Protein AF-A0A244CML3-F1 (afdb_monomer_lite)

pLDDT: mean 83.22, std 18.78, range [36.03, 97.88]

Secondary structure (DSSP, 8-state):
-HHHHHHHHHHHHHHHHHHHHHHHHHHHHHHHHHHHHHHHHHHSGGG-GGGG--HHHHHHHHHHHHHHHHHHHHHHHTT--HHHHHHHHHHHHHHHHHHHHHHHHHHHHHHHHHHS---HHHHHHHHHHHHHHHHHHHHHHHHHHS----SS---------------------PPPPPPPPP-

Foldseek 3Di:
DVVVVVVVVVVVVVVVVVVVVVVVLVVLQVQLVVLVVVLVVLQCPDVPPPVPHDPLSVVLVVLLVVLLVQQVVLCVVVVHDPVRSSSLLSNLLNVLQVVLVVVVVVVVVVVCVVVVDDDPVVCVVCVVVSSSVSSVSSSVSSNVSRDDPDPDPPPDPPPPPDPPPPPDDDDDDDDDDDDDDDD

Structure (mmCIF, N/CA/C/O backbone):
data_AF-A0A244CML3-F1
#
_entry.id   AF-A0A244CML3-F1
#
loop_
_atom_site.group_PDB
_atom_site.id
_atom_site.type_symbol
_atom_site.label_atom_id
_atom_site.label_alt_id
_atom_site.label_comp_id
_atom_site.label_asym_id
_atom_site.label_entity_id
_atom_site.label_seq_id
_atom_site.pdbx_PDB_ins_code
_atom_site.Cartn_x
_atom_site.Cartn_y
_atom_site.Cartn_z
_atom_site.occupancy
_atom_site.B_iso_or_equiv
_atom_site.auth_seq_id
_atom_site.auth_comp_id
_atom_site.auth_asym_id
_atom_site.auth_atom_id
_atom_site.pdbx_PDB_model_num
ATOM 1 N N . MET A 1 1 ? -9.087 -0.173 -48.739 1.00 59.72 1 MET A N 1
ATOM 2 C CA . MET A 1 1 ? -9.746 0.194 -47.461 1.00 59.72 1 MET A CA 1
ATOM 3 C C . MET A 1 1 ? -9.373 -0.719 -46.287 1.00 59.72 1 MET A C 1
ATOM 5 O O . MET A 1 1 ? -9.069 -0.185 -45.233 1.00 59.72 1 MET A O 1
ATOM 9 N N . LYS A 1 2 ? -9.288 -2.051 -46.456 1.00 64.12 2 LYS A N 1
ATOM 10 C CA . LYS A 1 2 ? -8.818 -2.998 -45.414 1.00 64.12 2 LYS A CA 1
ATOM 11 C C . LYS A 1 2 ? -7.469 -2.666 -44.729 1.00 64.12 2 LYS A C 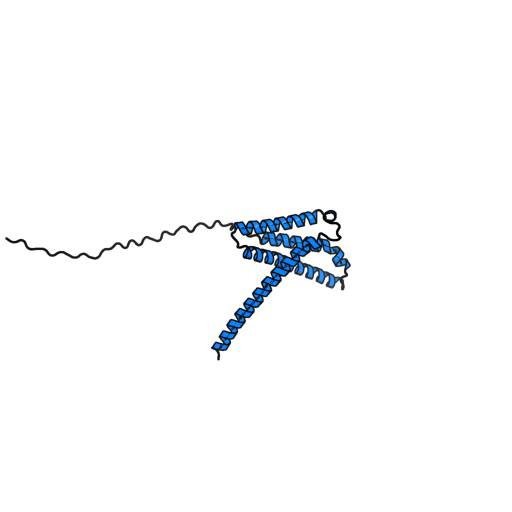1
ATOM 13 O O . LYS A 1 2 ? -7.408 -2.809 -43.514 1.00 64.12 2 LYS A O 1
ATOM 18 N N . PRO A 1 3 ? -6.414 -2.194 -45.430 1.00 80.19 3 PRO A N 1
ATOM 19 C CA . PRO A 1 3 ? -5.140 -1.914 -44.762 1.00 80.19 3 PRO A CA 1
ATOM 20 C C . PRO A 1 3 ? -5.208 -0.689 -43.841 1.00 80.19 3 PRO A C 1
ATOM 22 O O . PRO A 1 3 ? -4.584 -0.696 -42.791 1.00 80.19 3 PRO A O 1
ATOM 25 N N . LEU A 1 4 ? -6.017 0.321 -44.184 1.00 85.00 4 LEU A N 1
ATOM 26 C CA . LEU A 1 4 ? -6.128 1.558 -43.405 1.00 85.00 4 LEU A CA 1
ATOM 27 C C . LEU A 1 4 ? -6.851 1.331 -42.071 1.00 85.00 4 LEU A C 1
ATOM 29 O O . LEU A 1 4 ? -6.412 1.842 -41.048 1.00 85.00 4 LEU A O 1
ATOM 33 N N . LEU A 1 5 ? -7.907 0.511 -42.068 1.00 87.56 5 LEU A N 1
ATOM 34 C CA . LEU A 1 5 ? -8.605 0.116 -40.839 1.00 87.56 5 LEU A CA 1
ATOM 35 C C . LEU A 1 5 ? -7.707 -0.713 -39.912 1.00 87.56 5 LEU A C 1
ATOM 37 O O . LEU A 1 5 ? -7.699 -0.473 -38.713 1.00 87.56 5 LEU A O 1
ATOM 41 N N . ASN A 1 6 ? -6.907 -1.628 -40.467 1.00 91.50 6 ASN A N 1
ATOM 42 C CA . ASN A 1 6 ? -5.966 -2.433 -39.686 1.00 91.50 6 ASN A CA 1
ATOM 43 C C . ASN A 1 6 ? -4.855 -1.577 -39.054 1.00 91.50 6 ASN A C 1
ATOM 45 O O . ASN A 1 6 ? -4.506 -1.752 -37.893 1.00 91.50 6 ASN A O 1
ATOM 49 N N . THR A 1 7 ? -4.315 -0.609 -39.797 1.00 91.75 7 THR A N 1
ATOM 50 C CA . THR A 1 7 ? -3.332 0.333 -39.245 1.00 91.75 7 THR A CA 1
ATOM 51 C C . THR A 1 7 ? -3.936 1.190 -38.131 1.00 91.75 7 THR A C 1
ATOM 53 O O . THR A 1 7 ? -3.282 1.409 -37.114 1.00 91.75 7 THR A O 1
ATOM 56 N N . LEU A 1 8 ? -5.181 1.649 -38.297 1.00 92.31 8 LEU A N 1
ATOM 57 C CA . LEU A 1 8 ? -5.872 2.463 -37.296 1.00 92.31 8 LEU A CA 1
ATOM 58 C C . LEU A 1 8 ? -6.167 1.663 -36.018 1.00 92.31 8 LEU A C 1
ATOM 60 O O . LEU A 1 8 ? -5.964 2.186 -34.926 1.00 92.31 8 LEU A O 1
ATOM 64 N N . ASP A 1 9 ? -6.547 0.391 -36.151 1.00 94.19 9 ASP A N 1
ATOM 65 C CA . ASP A 1 9 ? -6.747 -0.531 -35.027 1.00 94.19 9 ASP A CA 1
ATOM 66 C C . ASP A 1 9 ? -5.452 -0.776 -34.235 1.00 94.19 9 ASP A C 1
ATOM 68 O O . ASP A 1 9 ? -5.432 -0.645 -33.014 1.00 94.19 9 ASP A O 1
ATOM 72 N N . ILE A 1 10 ? -4.327 -1.012 -34.920 1.00 95.06 10 ILE A N 1
ATOM 73 C CA . ILE A 1 10 ? -3.018 -1.192 -34.268 1.00 95.06 10 ILE A CA 1
ATOM 74 C C . ILE A 1 10 ? -2.600 0.074 -33.505 1.00 95.06 10 ILE A C 1
ATOM 76 O O . ILE A 1 10 ? -2.155 -0.010 -32.356 1.00 95.06 10 ILE A O 1
ATOM 80 N N . ILE A 1 11 ? -2.755 1.254 -34.115 1.00 96.31 11 ILE A N 1
ATOM 81 C CA . ILE A 1 11 ? -2.431 2.535 -33.467 1.00 96.31 11 ILE A CA 1
ATOM 82 C C . ILE A 1 11 ? -3.319 2.749 -32.239 1.00 96.31 11 ILE A C 1
ATOM 84 O O . ILE A 1 11 ? -2.810 3.092 -31.169 1.00 96.31 11 ILE A O 1
ATOM 88 N N . LEU A 1 12 ? -4.626 2.506 -32.372 1.00 96.31 12 LEU A N 1
ATOM 89 C CA . LEU A 1 12 ? -5.569 2.611 -31.265 1.00 96.31 12 LEU A CA 1
ATOM 90 C C . LEU A 1 12 ? -5.212 1.627 -30.143 1.00 96.31 12 LEU A C 1
ATOM 92 O O . LEU A 1 12 ? -5.192 2.017 -28.979 1.00 96.31 12 LEU A O 1
ATOM 96 N N . GLY A 1 13 ? -4.844 0.391 -30.481 1.00 95.62 13 GLY A N 1
ATOM 97 C CA . GLY A 1 13 ? -4.411 -0.624 -29.523 1.00 95.62 13 GLY A CA 1
ATOM 98 C C . GLY A 1 13 ? -3.170 -0.202 -28.735 1.00 95.62 13 GLY A C 1
ATOM 99 O O . GLY A 1 13 ? -3.148 -0.308 -27.507 1.00 95.62 13 GLY A O 1
ATOM 100 N N . HIS A 1 14 ? -2.151 0.343 -29.406 1.00 96.00 14 HIS A N 1
ATOM 101 C CA . HIS A 1 14 ? -0.968 0.880 -28.728 1.00 96.00 14 HIS A CA 1
ATOM 102 C C . HIS A 1 14 ? -1.296 2.089 -27.848 1.00 96.00 14 HIS A C 1
ATOM 104 O O . HIS A 1 14 ? -0.780 2.177 -26.730 1.00 96.00 14 HIS A O 1
ATOM 110 N N . PHE A 1 15 ? -2.170 2.983 -28.315 1.00 96.44 15 PHE A N 1
ATOM 111 C CA . PHE A 1 15 ? -2.612 4.142 -27.545 1.00 96.44 15 PHE A CA 1
ATOM 112 C C . PHE A 1 15 ? -3.358 3.724 -26.275 1.00 96.44 15 PHE A C 1
ATOM 114 O O . PHE A 1 15 ? -2.974 4.132 -25.180 1.00 96.44 15 PHE A O 1
ATOM 121 N N . VAL A 1 16 ? -4.362 2.851 -26.397 1.00 97.00 16 VAL A N 1
ATOM 122 C CA . VAL A 1 16 ? -5.143 2.345 -25.259 1.00 97.00 16 VAL A CA 1
ATOM 123 C C . VAL A 1 16 ? -4.242 1.589 -24.285 1.00 97.00 16 VAL A C 1
ATOM 125 O O . VAL A 1 16 ? -4.312 1.827 -23.081 1.00 97.00 16 VAL A O 1
ATOM 128 N N . ARG A 1 17 ? -3.331 0.740 -24.779 1.00 96.94 17 ARG A N 1
ATOM 129 C CA . ARG A 1 17 ? -2.354 0.046 -23.927 1.00 96.94 17 ARG A CA 1
ATOM 130 C C . ARG A 1 17 ? -1.478 1.030 -23.154 1.00 96.94 17 ARG A C 1
ATOM 132 O O . ARG A 1 17 ? -1.281 0.843 -21.953 1.00 96.94 17 ARG A O 1
ATOM 139 N N . GLY A 1 18 ? -0.947 2.051 -23.825 1.00 95.75 18 GLY A N 1
ATOM 140 C CA . GLY A 1 18 ? -0.138 3.093 -23.193 1.00 95.75 18 GLY A CA 1
ATOM 141 C C . GLY A 1 18 ? -0.922 3.849 -22.122 1.00 95.75 18 GLY A C 1
ATOM 142 O O . GLY A 1 18 ? -0.446 3.987 -20.997 1.00 95.75 18 GLY A O 1
ATOM 143 N N . LEU A 1 19 ? -2.152 4.249 -22.448 1.00 97.00 19 LEU A N 1
ATOM 144 C CA . LEU A 1 19 ? -3.046 4.984 -21.560 1.00 97.00 19 LEU A CA 1
ATOM 145 C C . LEU A 1 19 ? -3.399 4.180 -20.300 1.00 97.00 19 LEU A C 1
ATOM 147 O O . LEU A 1 19 ? -3.232 4.675 -19.187 1.00 97.00 19 LEU A O 1
ATOM 151 N N . ILE A 1 20 ? -3.819 2.922 -20.457 1.00 97.44 20 ILE A N 1
ATOM 152 C CA . ILE A 1 20 ? -4.153 2.042 -19.328 1.00 97.44 20 ILE A CA 1
ATOM 153 C C . ILE A 1 20 ? -2.921 1.756 -18.469 1.00 97.44 20 ILE A C 1
ATOM 155 O O . ILE A 1 20 ? -3.006 1.808 -17.245 1.00 97.44 20 ILE A O 1
ATOM 159 N N . THR A 1 21 ? -1.761 1.507 -19.084 1.00 94.94 21 THR A N 1
ATOM 160 C CA . THR A 1 21 ? -0.515 1.267 -18.337 1.00 94.94 21 THR A CA 1
ATOM 161 C C . THR A 1 21 ? -0.110 2.499 -17.526 1.00 94.94 21 THR A C 1
ATOM 163 O O . THR A 1 21 ? 0.321 2.369 -16.382 1.00 94.94 21 THR A O 1
ATOM 166 N N . PHE A 1 22 ? -0.265 3.697 -18.097 1.00 95.25 22 PHE A N 1
ATOM 167 C CA . PHE A 1 22 ? -0.003 4.951 -17.398 1.00 95.25 22 PHE A CA 1
ATOM 168 C C . PHE A 1 22 ? -0.911 5.106 -16.175 1.00 95.25 22 PHE A C 1
ATOM 170 O O . PHE A 1 22 ? -0.405 5.258 -15.063 1.00 95.25 22 PHE A O 1
ATOM 177 N N . PHE A 1 23 ? -2.231 4.992 -16.356 1.00 96.81 23 PHE A N 1
ATOM 178 C CA . PHE A 1 23 ? -3.180 5.099 -15.247 1.00 96.81 23 PHE A CA 1
ATOM 179 C C . PHE A 1 23 ? -2.943 4.038 -14.176 1.00 96.81 23 PHE A C 1
ATOM 181 O O . PHE A 1 23 ? -2.960 4.368 -12.995 1.00 96.81 23 PHE A O 1
ATOM 188 N N . LEU A 1 24 ? -2.651 2.795 -14.567 1.00 95.38 24 LEU A N 1
ATOM 189 C CA . LEU A 1 24 ? -2.338 1.717 -13.633 1.00 95.38 24 LEU A CA 1
ATOM 190 C C . LEU A 1 24 ? -1.197 2.108 -12.686 1.00 95.38 24 LEU A C 1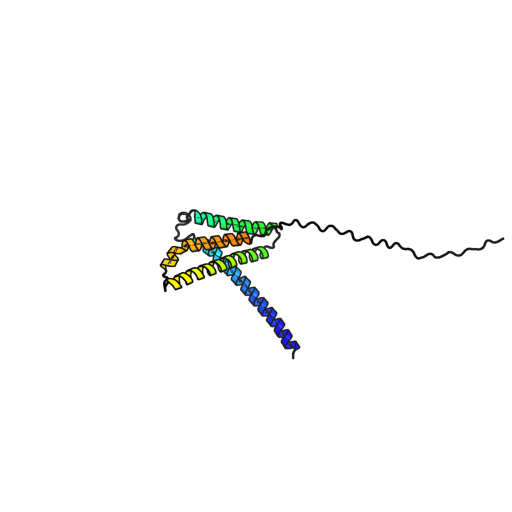
ATOM 192 O O . LEU A 1 24 ? -1.345 2.010 -11.471 1.00 95.38 24 LEU A O 1
ATOM 196 N N . TYR A 1 25 ? -0.069 2.582 -13.222 1.00 94.62 25 TYR A N 1
ATOM 197 C CA . TYR A 1 25 ? 1.065 2.972 -12.383 1.00 94.62 25 TYR A CA 1
ATOM 198 C C . TYR A 1 25 ? 0.792 4.226 -11.553 1.00 94.62 25 TYR A C 1
ATOM 200 O O . TYR A 1 25 ? 1.266 4.300 -10.421 1.00 94.62 25 TYR A O 1
ATOM 208 N N . VAL A 1 26 ? 0.023 5.184 -12.080 1.00 96.12 26 VAL A N 1
ATOM 209 C CA . VAL A 1 26 ? -0.403 6.366 -11.318 1.00 96.12 26 VAL A CA 1
ATOM 210 C C . VAL A 1 26 ? -1.266 5.952 -10.127 1.00 96.12 26 VAL A C 1
ATOM 212 O O . VAL A 1 26 ? -0.963 6.350 -9.007 1.00 96.12 26 VAL A O 1
ATOM 215 N N . PHE A 1 27 ? -2.282 5.110 -10.328 1.00 96.81 27 PHE A N 1
ATOM 216 C CA . PHE A 1 27 ? -3.158 4.662 -9.244 1.00 96.81 27 PHE A CA 1
ATOM 217 C C . PHE A 1 27 ? -2.434 3.784 -8.225 1.00 96.81 27 PHE A C 1
ATOM 219 O O . PHE A 1 27 ? -2.623 3.986 -7.032 1.00 96.81 27 PHE A O 1
ATOM 226 N N . ILE A 1 28 ? -1.558 2.873 -8.664 1.00 97.00 28 ILE A N 1
ATOM 227 C CA . ILE A 1 28 ? -0.711 2.090 -7.749 1.00 97.00 28 ILE A CA 1
ATOM 228 C C . ILE A 1 28 ? 0.168 3.018 -6.907 1.00 97.00 28 ILE A C 1
ATOM 230 O O . ILE A 1 28 ? 0.265 2.842 -5.695 1.00 97.00 28 ILE A O 1
ATOM 234 N N . GLY A 1 29 ? 0.804 4.007 -7.540 1.00 96.75 29 GLY A N 1
ATOM 235 C CA . GLY A 1 29 ? 1.653 4.972 -6.849 1.00 96.75 29 GLY A CA 1
ATOM 236 C C . GLY A 1 29 ? 0.876 5.814 -5.838 1.00 96.75 29 GLY A C 1
ATOM 237 O O . GLY A 1 29 ? 1.321 5.952 -4.703 1.00 96.75 29 GLY A O 1
ATOM 238 N N . LEU A 1 30 ? -0.290 6.336 -6.232 1.00 97.19 30 LEU A N 1
ATOM 239 C CA . LEU A 1 30 ? -1.160 7.127 -5.360 1.00 97.19 30 LEU A CA 1
ATOM 240 C C . LEU A 1 30 ? -1.689 6.304 -4.188 1.00 97.19 30 LEU A C 1
ATOM 242 O O . LEU A 1 30 ? -1.639 6.788 -3.064 1.00 97.19 30 LEU A O 1
ATOM 246 N N . LEU A 1 31 ? -2.143 5.072 -4.435 1.00 96.88 31 LEU A N 1
ATOM 247 C CA . LEU A 1 31 ? -2.637 4.188 -3.383 1.00 96.88 31 LEU A CA 1
ATOM 248 C C . LEU A 1 31 ? -1.525 3.874 -2.381 1.00 96.88 31 LEU A C 1
ATOM 250 O O . LEU A 1 31 ? -1.693 4.123 -1.197 1.00 96.88 31 LEU A O 1
ATOM 254 N N . ALA A 1 32 ? -0.356 3.434 -2.855 1.00 97.06 32 ALA A N 1
ATOM 255 C CA . ALA A 1 32 ? 0.772 3.136 -1.978 1.00 97.06 32 ALA A CA 1
ATOM 256 C C . ALA A 1 32 ? 1.238 4.360 -1.173 1.00 97.06 32 ALA A C 1
ATOM 258 O O . ALA A 1 32 ? 1.549 4.238 0.011 1.00 97.06 32 ALA A O 1
ATOM 259 N N . ALA A 1 33 ? 1.290 5.538 -1.803 1.00 96.25 33 ALA A N 1
ATOM 260 C CA . ALA A 1 33 ? 1.660 6.774 -1.125 1.00 96.25 33 ALA A CA 1
ATOM 261 C C . ALA A 1 33 ? 0.620 7.173 -0.071 1.00 96.25 33 ALA A C 1
ATOM 263 O O . ALA A 1 33 ? 1.000 7.481 1.054 1.00 96.25 33 ALA A O 1
ATOM 264 N N . ALA A 1 34 ? -0.671 7.137 -0.413 1.00 95.31 34 ALA A N 1
ATOM 265 C CA . ALA A 1 34 ? -1.753 7.449 0.515 1.00 95.31 34 ALA A CA 1
ATOM 266 C C . ALA A 1 34 ? -1.748 6.493 1.713 1.00 95.31 34 ALA A C 1
ATOM 268 O O . ALA A 1 34 ? -1.723 6.965 2.846 1.00 95.31 34 ALA A O 1
ATOM 269 N N . SER A 1 35 ? -1.663 5.180 1.473 1.00 94.00 35 SER A N 1
ATOM 270 C CA . SER A 1 35 ? -1.595 4.172 2.535 1.00 94.00 35 SER A CA 1
ATOM 271 C C . SER A 1 35 ? -0.439 4.447 3.488 1.00 94.00 35 SER A C 1
ATOM 273 O O . SER A 1 35 ? -0.655 4.535 4.687 1.00 94.00 35 SER A O 1
ATOM 275 N N . LEU A 1 36 ? 0.778 4.669 2.980 1.00 94.06 36 LEU A N 1
ATOM 276 C CA . LEU A 1 36 ? 1.947 4.906 3.836 1.00 94.06 36 LEU A CA 1
ATOM 277 C C . LEU A 1 36 ? 1.907 6.244 4.579 1.00 94.06 36 LEU A C 1
ATOM 279 O O . LEU A 1 36 ? 2.413 6.321 5.696 1.00 94.06 36 LEU A O 1
ATOM 283 N N . LEU A 1 37 ? 1.348 7.294 3.970 1.00 93.00 37 LEU A N 1
ATOM 284 C CA . LEU A 1 37 ? 1.210 8.605 4.609 1.00 93.00 37 LEU A CA 1
ATOM 285 C C . LEU A 1 37 ? 0.159 8.599 5.718 1.00 93.00 37 LEU A C 1
ATOM 287 O O . LEU A 1 37 ? 0.307 9.346 6.682 1.00 93.00 37 LEU A O 1
ATOM 291 N N . LEU A 1 38 ? -0.874 7.764 5.596 1.00 90.75 38 LEU A N 1
ATOM 292 C CA . LEU A 1 38 ? -1.923 7.653 6.603 1.00 90.75 38 LEU A CA 1
ATOM 293 C C . LEU A 1 38 ? -1.451 6.935 7.871 1.00 90.75 38 LEU A C 1
ATOM 295 O O . LEU A 1 38 ? -1.915 7.305 8.937 1.00 90.75 38 LEU A O 1
ATOM 299 N N . ILE A 1 39 ? -0.485 6.012 7.794 1.00 89.38 39 ILE A N 1
ATOM 300 C CA . ILE A 1 39 ? 0.036 5.273 8.965 1.00 89.38 39 ILE A CA 1
ATOM 301 C C . ILE A 1 39 ? 0.521 6.193 10.101 1.00 89.38 39 ILE A C 1
ATOM 303 O O . ILE A 1 39 ? 0.078 6.033 11.235 1.00 89.38 39 ILE A O 1
ATOM 307 N N . PRO A 1 40 ? 1.436 7.159 9.876 1.00 86.62 40 PRO A N 1
ATOM 308 C CA . PRO A 1 40 ? 1.820 8.063 10.952 1.00 86.62 40 PRO A CA 1
ATOM 309 C C . PRO A 1 40 ? 0.648 8.954 11.380 1.00 86.62 40 PRO A C 1
ATOM 311 O O . PRO A 1 40 ? 0.514 9.238 12.561 1.00 86.62 40 PRO A O 1
ATOM 314 N N . ILE A 1 41 ? -0.224 9.374 10.458 1.00 85.25 41 ILE A N 1
ATOM 315 C CA . ILE A 1 41 ? -1.383 10.215 10.799 1.00 85.25 41 ILE A CA 1
ATOM 316 C C . ILE A 1 41 ? -2.339 9.472 11.742 1.00 85.25 41 ILE A C 1
ATOM 318 O O . ILE A 1 41 ? -2.834 10.081 12.683 1.00 85.25 41 ILE A O 1
ATOM 322 N N . SER A 1 42 ? -2.554 8.175 11.519 1.00 81.44 42 SER A N 1
ATOM 323 C CA . SER A 1 42 ? -3.441 7.340 12.329 1.00 81.44 42 SER A CA 1
ATOM 324 C C . SER A 1 42 ? -2.863 7.001 13.702 1.00 81.44 42 SER A C 1
ATOM 326 O O . SER A 1 42 ? -3.615 6.751 14.627 1.00 81.44 42 SER A O 1
ATOM 328 N N . PHE A 1 43 ? -1.536 6.989 13.845 1.00 78.75 43 PHE A N 1
ATOM 329 C CA . PHE A 1 43 ? -0.869 6.767 15.131 1.00 78.75 43 PHE A CA 1
ATOM 330 C C . PHE A 1 43 ? -0.730 8.050 15.958 1.00 78.75 43 PHE A C 1
ATOM 332 O O . PHE A 1 43 ? -0.797 8.017 17.179 1.00 78.75 43 PHE A O 1
ATOM 339 N N . PHE A 1 44 ? -0.542 9.203 15.318 1.00 76.81 44 PHE A N 1
ATOM 340 C CA . PHE A 1 44 ? -0.361 10.482 16.011 1.00 76.81 44 PHE A CA 1
ATOM 341 C C . PHE A 1 44 ? -1.671 11.272 16.147 1.00 76.81 44 PHE A C 1
ATOM 343 O O . PHE A 1 44 ? -1.691 12.485 15.904 1.00 76.81 44 PHE A O 1
ATOM 350 N N . GLU A 1 45 ? -2.765 10.612 16.535 1.00 66.56 45 GLU A N 1
ATOM 351 C CA . GLU A 1 45 ? -4.005 11.321 16.854 1.00 66.56 45 GLU A CA 1
ATOM 352 C C . GLU A 1 45 ? -3.823 12.246 18.086 1.00 66.56 45 GLU A C 1
ATOM 354 O O . GLU A 1 45 ? -2.946 12.064 18.927 1.00 66.56 45 GLU A O 1
ATOM 359 N N . TYR A 1 46 ? -4.632 13.307 18.167 1.00 57.25 46 TYR A N 1
ATOM 360 C CA . TYR A 1 46 ? -4.803 14.176 19.350 1.00 57.25 46 TYR A CA 1
ATOM 361 C C . TYR A 1 46 ? -3.645 15.063 19.852 1.00 57.25 46 TYR A C 1
ATOM 363 O O . TYR A 1 46 ? -3.740 15.580 20.965 1.00 57.25 46 TYR A O 1
ATOM 371 N N . ASN A 1 47 ? -2.600 15.373 19.069 1.00 58.22 47 ASN A N 1
ATOM 372 C CA . ASN A 1 47 ? -1.497 16.263 19.516 1.00 58.22 47 ASN A CA 1
ATOM 373 C C . ASN A 1 47 ? -0.780 15.795 20.812 1.00 58.22 47 ASN A C 1
ATOM 375 O O . ASN A 1 47 ? 0.085 16.508 21.326 1.00 58.22 47 ASN A O 1
ATOM 379 N N . SER A 1 48 ? -1.101 14.611 21.335 1.00 62.94 48 SER A N 1
ATOM 380 C CA . SER A 1 48 ? -0.535 14.005 22.546 1.00 62.94 48 SER A CA 1
ATOM 381 C C . SER A 1 48 ? 0.870 13.438 22.297 1.00 62.94 48 SER A C 1
ATOM 383 O O . SER A 1 48 ? 1.635 13.200 23.235 1.00 62.94 48 SER A O 1
ATOM 385 N N . GLY A 1 49 ? 1.269 13.345 21.025 1.00 67.81 49 GLY A N 1
ATOM 386 C CA . GLY A 1 49 ? 2.616 12.981 20.602 1.00 67.81 49 GLY A CA 1
ATOM 387 C C . GLY A 1 49 ? 2.935 11.512 20.876 1.00 67.81 49 GLY A C 1
ATOM 388 O O . GLY A 1 49 ? 2.052 10.676 20.986 1.00 67.81 49 GLY A O 1
ATOM 389 N N . ILE A 1 50 ? 4.225 11.188 21.004 1.00 70.56 50 ILE A N 1
ATOM 390 C CA . ILE A 1 50 ? 4.712 9.806 21.204 1.00 70.56 50 ILE A CA 1
ATOM 391 C C . ILE A 1 50 ? 4.203 9.187 22.523 1.00 70.56 50 ILE A C 1
ATOM 393 O O . ILE A 1 50 ? 4.233 7.973 22.677 1.00 70.56 50 ILE A O 1
ATOM 397 N N . ALA A 1 51 ? 3.753 10.004 23.481 1.00 73.94 51 ALA A N 1
ATOM 398 C CA . ALA A 1 51 ? 3.330 9.542 24.801 1.00 73.94 51 ALA A CA 1
ATOM 399 C C . ALA A 1 51 ? 2.000 8.768 24.798 1.00 73.94 51 ALA A C 1
ATOM 401 O O . ALA A 1 51 ? 1.741 8.058 25.766 1.00 73.94 51 ALA A O 1
ATOM 402 N N . ASP A 1 52 ? 1.194 8.914 23.744 1.00 76.19 52 ASP A N 1
ATOM 403 C CA . ASP A 1 52 ? -0.089 8.213 23.590 1.00 76.19 52 ASP A CA 1
ATOM 404 C C . ASP A 1 52 ? 0.049 6.871 22.869 1.00 76.19 52 ASP A C 1
ATOM 406 O O . ASP A 1 52 ? -0.858 6.048 22.918 1.00 76.19 52 ASP A O 1
ATOM 410 N N . LEU A 1 53 ? 1.193 6.643 22.217 1.00 79.38 53 LEU A N 1
ATOM 411 C CA . LEU A 1 53 ? 1.414 5.418 21.469 1.00 79.38 53 LEU A CA 1
ATOM 412 C C . LEU A 1 53 ? 1.604 4.249 22.419 1.00 79.38 53 LEU A C 1
ATOM 414 O O . LEU A 1 53 ? 2.482 4.268 23.296 1.00 79.38 53 LEU A O 1
ATOM 418 N N . ASP A 1 54 ? 0.840 3.191 22.186 1.00 85.81 54 ASP A N 1
ATOM 419 C CA . ASP A 1 54 ? 1.073 1.953 22.898 1.00 85.81 54 ASP A CA 1
ATOM 420 C C . ASP A 1 54 ? 2.361 1.263 22.397 1.00 85.81 54 ASP A C 1
ATOM 422 O O . ASP A 1 54 ? 2.961 1.584 21.361 1.00 85.81 54 ASP A O 1
ATOM 426 N N . LEU A 1 55 ? 2.846 0.290 23.169 1.00 89.50 55 LEU A N 1
ATOM 427 C CA . LEU A 1 55 ? 4.081 -0.412 22.821 1.00 89.50 55 LEU A CA 1
ATOM 428 C C . LEU A 1 55 ? 3.954 -1.217 21.512 1.00 89.50 55 LEU A C 1
ATOM 430 O O . LEU A 1 55 ? 4.963 -1.444 20.835 1.00 89.50 55 LEU A O 1
ATOM 434 N N . ALA A 1 56 ? 2.747 -1.666 21.164 1.00 89.44 56 ALA A N 1
ATOM 435 C CA . ALA A 1 56 ? 2.490 -2.440 19.958 1.00 89.44 56 ALA A CA 1
ATOM 436 C C . ALA A 1 56 ? 2.552 -1.553 18.706 1.00 89.44 56 ALA A C 1
ATOM 438 O O . ALA A 1 56 ? 3.203 -1.943 17.738 1.00 89.44 56 ALA A O 1
ATOM 439 N N . GLU A 1 57 ? 1.978 -0.354 18.740 1.00 88.75 57 GLU A N 1
ATOM 440 C CA . GLU A 1 57 ? 2.032 0.654 17.677 1.00 88.75 57 GLU A CA 1
ATOM 441 C C . GLU A 1 57 ? 3.465 1.123 17.426 1.00 88.75 57 GLU A C 1
ATOM 443 O O . GLU A 1 57 ? 3.934 1.117 16.283 1.00 88.75 57 GLU A O 1
ATOM 448 N N . ILE A 1 58 ? 4.214 1.427 18.495 1.00 90.06 58 ILE A N 1
ATOM 449 C CA . ILE A 1 58 ? 5.644 1.759 18.398 1.00 90.06 58 ILE A CA 1
ATOM 450 C C . ILE A 1 58 ? 6.408 0.596 17.758 1.00 90.06 58 ILE A C 1
ATOM 452 O O . ILE A 1 58 ? 7.204 0.796 16.834 1.00 90.06 58 ILE A O 1
ATOM 456 N N . GLY A 1 59 ? 6.162 -0.630 18.227 1.00 92.50 59 GLY A N 1
ATOM 457 C CA . GLY A 1 59 ? 6.781 -1.835 17.684 1.00 92.50 59 GLY A CA 1
ATOM 458 C C . GLY A 1 59 ? 6.470 -2.031 16.201 1.00 92.50 59 GLY A C 1
ATOM 459 O O . GLY A 1 59 ? 7.372 -2.331 15.414 1.00 92.50 59 GLY A O 1
ATOM 460 N N . LEU A 1 60 ? 5.218 -1.808 15.802 1.00 93.31 60 LEU A N 1
ATOM 461 C CA . LEU A 1 60 ? 4.755 -1.956 14.429 1.00 93.31 60 LEU A CA 1
ATOM 462 C C . LEU A 1 60 ? 5.363 -0.890 13.514 1.00 93.31 60 LEU A C 1
ATOM 464 O O . LEU A 1 60 ? 5.831 -1.212 12.420 1.00 93.31 60 LEU A O 1
ATOM 468 N N . PHE A 1 61 ? 5.449 0.354 13.982 1.00 91.56 61 PHE A N 1
ATOM 469 C CA . PHE A 1 61 ? 6.087 1.441 13.249 1.00 91.56 61 PHE A CA 1
ATOM 470 C C . PHE A 1 61 ? 7.588 1.189 13.042 1.00 91.56 61 PHE A C 1
ATOM 472 O O . PHE A 1 61 ? 8.097 1.308 11.924 1.00 91.56 61 PHE A O 1
ATOM 479 N N . ILE A 1 62 ? 8.300 0.751 14.087 1.00 93.94 62 ILE A N 1
ATOM 480 C CA . ILE A 1 62 ? 9.714 0.355 13.982 1.00 93.94 62 ILE A CA 1
ATOM 481 C C . ILE A 1 62 ? 9.873 -0.808 12.996 1.00 93.94 62 ILE A C 1
ATOM 483 O O . ILE A 1 62 ? 10.779 -0.788 12.157 1.00 93.94 62 ILE A O 1
ATOM 487 N N . LEU A 1 63 ? 8.993 -1.810 13.061 1.00 96.44 63 LEU A N 1
ATOM 488 C CA . LEU A 1 63 ? 9.033 -2.968 12.172 1.00 96.44 63 LEU A CA 1
ATOM 489 C C . LEU A 1 63 ? 8.777 -2.577 10.711 1.00 96.44 63 LEU A C 1
ATOM 491 O O . LEU A 1 63 ? 9.456 -3.090 9.815 1.00 96.44 63 LEU A O 1
ATOM 495 N N . LEU A 1 64 ? 7.858 -1.643 10.463 1.00 95.81 64 LEU A N 1
ATOM 496 C CA . LEU A 1 64 ? 7.616 -1.077 9.140 1.00 95.81 64 LEU A CA 1
ATOM 497 C C . LEU A 1 64 ? 8.874 -0.400 8.599 1.00 95.81 64 LEU A C 1
ATOM 499 O O . LEU A 1 64 ? 9.337 -0.762 7.515 1.00 95.81 64 LEU A O 1
ATOM 503 N N . LEU A 1 65 ? 9.480 0.510 9.366 1.00 95.69 65 LEU A N 1
ATOM 504 C CA . LEU A 1 65 ? 10.713 1.194 8.965 1.00 95.69 65 LEU A CA 1
ATOM 505 C C . LEU A 1 65 ? 11.853 0.206 8.692 1.00 95.69 65 LEU A C 1
ATOM 507 O O . LEU A 1 65 ? 12.524 0.303 7.662 1.00 95.69 65 LEU A O 1
ATOM 511 N N . ALA A 1 66 ? 12.040 -0.787 9.564 1.00 97.62 66 ALA A N 1
ATOM 512 C CA . ALA A 1 66 ? 13.049 -1.829 9.390 1.00 97.62 66 ALA A CA 1
ATOM 513 C C . ALA A 1 66 ? 12.807 -2.664 8.120 1.00 97.62 66 ALA A C 1
ATOM 515 O O . ALA A 1 66 ? 13.755 -3.019 7.413 1.00 97.62 66 ALA A O 1
ATOM 516 N N . THR A 1 67 ? 11.546 -2.953 7.800 1.00 97.38 67 THR A N 1
ATOM 517 C CA . THR A 1 67 ? 11.162 -3.733 6.617 1.00 97.38 67 THR A CA 1
ATOM 518 C C . THR A 1 67 ? 11.350 -2.933 5.329 1.00 97.38 67 THR A C 1
ATOM 520 O O . THR A 1 67 ? 11.914 -3.457 4.365 1.00 97.38 67 THR A O 1
ATOM 523 N N . VAL A 1 68 ? 10.978 -1.650 5.324 1.00 96.75 68 VAL A N 1
ATOM 524 C CA . VAL A 1 68 ? 11.239 -0.722 4.211 1.00 96.75 68 VAL A CA 1
ATOM 525 C C . VAL A 1 68 ? 12.745 -0.578 3.980 1.00 96.75 68 VAL A C 1
ATOM 527 O O . VAL A 1 68 ? 13.220 -0.744 2.854 1.00 96.75 68 VAL A O 1
ATOM 530 N N . TRP A 1 69 ? 13.518 -0.350 5.045 1.00 96.81 69 TRP A N 1
ATOM 531 C CA . TRP A 1 69 ? 14.978 -0.273 4.979 1.00 96.81 69 TRP A CA 1
ATOM 532 C C . TRP A 1 69 ? 15.585 -1.548 4.383 1.00 96.81 69 TRP A C 1
ATOM 534 O O . TRP A 1 69 ? 16.358 -1.496 3.422 1.00 96.81 69 TRP A O 1
ATOM 544 N N . ARG A 1 70 ? 15.190 -2.714 4.910 1.00 95.81 70 ARG A N 1
ATOM 545 C CA . ARG A 1 70 ? 15.625 -4.024 4.410 1.00 95.81 70 ARG A CA 1
ATOM 546 C C . ARG A 1 70 ? 15.304 -4.194 2.926 1.00 95.81 70 ARG A C 1
ATOM 548 O O . ARG A 1 70 ? 16.163 -4.684 2.191 1.00 95.81 70 ARG A O 1
ATOM 555 N N . PHE A 1 71 ? 14.100 -3.819 2.494 1.00 96.31 71 PHE A N 1
ATOM 556 C CA . PHE A 1 71 ? 13.661 -3.942 1.106 1.00 96.31 71 PHE A CA 1
ATOM 557 C C . PHE A 1 71 ? 14.593 -3.178 0.157 1.00 96.31 71 PHE A C 1
ATOM 559 O O . PHE A 1 71 ? 15.119 -3.760 -0.798 1.00 96.31 71 PHE A O 1
ATOM 566 N N . TYR A 1 72 ? 14.855 -1.900 0.443 1.00 94.62 72 TYR A N 1
ATOM 567 C CA . TYR A 1 72 ? 15.703 -1.070 -0.415 1.00 94.62 72 TYR A CA 1
ATOM 568 C C . TYR A 1 72 ? 17.171 -1.488 -0.361 1.00 94.62 72 TYR A C 1
ATOM 570 O O . TYR A 1 72 ? 17.812 -1.565 -1.411 1.00 94.62 72 TYR A O 1
ATOM 578 N N . ASN A 1 73 ? 17.683 -1.863 0.815 1.00 92.94 73 ASN A N 1
ATOM 579 C CA . ASN A 1 73 ? 19.040 -2.393 0.936 1.00 92.94 73 ASN A CA 1
ATOM 580 C C . ASN A 1 73 ? 19.223 -3.667 0.085 1.00 92.94 73 ASN A C 1
ATOM 582 O O . ASN A 1 73 ? 20.214 -3.831 -0.624 1.00 92.94 73 ASN A O 1
ATOM 586 N N . ARG A 1 74 ? 18.228 -4.563 0.072 1.00 92.31 74 ARG A N 1
ATOM 587 C CA . ARG A 1 74 ? 18.264 -5.770 -0.770 1.00 92.31 74 ARG A CA 1
ATOM 588 C C . ARG A 1 74 ? 18.141 -5.474 -2.260 1.00 92.31 74 ARG A C 1
ATOM 590 O O . ARG A 1 74 ? 18.818 -6.137 -3.041 1.00 92.31 74 ARG A O 1
ATOM 597 N N . CYS A 1 75 ? 17.348 -4.482 -2.661 1.00 91.38 75 CYS A N 1
ATOM 598 C CA . CYS A 1 75 ? 17.279 -4.064 -4.064 1.00 91.38 75 CYS A CA 1
ATOM 599 C C . CYS A 1 75 ? 18.653 -3.634 -4.599 1.00 91.38 75 CYS A C 1
ATOM 601 O O . CYS A 1 75 ? 19.002 -4.001 -5.719 1.00 91.38 75 CYS A O 1
ATOM 603 N N . GLN A 1 76 ? 19.449 -2.936 -3.781 1.00 86.62 76 GLN A N 1
ATOM 604 C CA . GLN A 1 76 ? 20.815 -2.544 -4.144 1.00 86.62 76 GLN A CA 1
ATOM 605 C C . GLN A 1 76 ? 21.737 -3.761 -4.313 1.00 86.62 76 GLN A C 1
ATOM 607 O O . GLN A 1 76 ? 22.488 -3.829 -5.283 1.00 86.62 76 GLN A O 1
ATOM 612 N N . HIS A 1 77 ? 21.639 -4.760 -3.430 1.00 86.75 77 HIS A N 1
ATOM 613 C CA . HIS A 1 77 ? 22.458 -5.977 -3.516 1.00 86.75 77 HIS A CA 1
ATOM 614 C C . HIS A 1 77 ? 22.156 -6.863 -4.732 1.00 86.75 77 HIS A C 1
ATOM 616 O O . HIS A 1 77 ? 23.047 -7.563 -5.201 1.00 86.75 77 HIS A O 1
ATOM 622 N N . VAL A 1 78 ? 20.920 -6.850 -5.239 1.00 87.31 78 VAL A N 1
ATOM 623 C CA . VAL A 1 78 ? 20.506 -7.637 -6.420 1.00 87.31 78 VAL A CA 1
ATOM 624 C C . VAL A 1 78 ? 20.611 -6.802 -7.712 1.00 87.31 78 VAL A C 1
ATOM 626 O O . VAL A 1 78 ? 20.111 -7.198 -8.758 1.00 87.31 78 VAL A O 1
ATOM 629 N N . ALA A 1 79 ? 21.269 -5.636 -7.655 1.00 83.69 79 ALA A N 1
ATOM 630 C CA . ALA A 1 79 ? 21.457 -4.722 -8.783 1.00 83.69 79 ALA A CA 1
ATOM 631 C C . ALA A 1 79 ? 20.145 -4.317 -9.495 1.00 83.69 79 ALA A C 1
ATOM 633 O O . ALA A 1 79 ? 20.139 -4.037 -10.696 1.00 83.69 79 ALA A O 1
ATOM 634 N N . LEU A 1 80 ? 19.022 -4.251 -8.762 1.00 88.00 80 LEU A N 1
ATOM 635 C CA . LEU A 1 80 ? 17.792 -3.673 -9.304 1.00 88.00 80 LEU A CA 1
ATOM 636 C C . LEU A 1 80 ? 17.989 -2.169 -9.484 1.00 88.00 80 LEU A C 1
ATOM 638 O O . LEU A 1 80 ? 18.487 -1.475 -8.596 1.00 88.00 80 LEU A O 1
ATOM 642 N N . THR A 1 81 ? 17.520 -1.640 -10.613 1.00 91.94 81 THR A N 1
ATOM 643 C CA . THR A 1 81 ? 17.472 -0.184 -10.791 1.00 91.94 81 THR A CA 1
ATOM 644 C C . THR A 1 81 ? 16.526 0.441 -9.764 1.00 91.94 81 THR A C 1
ATOM 646 O O . THR A 1 81 ? 15.515 -0.160 -9.389 1.00 91.94 81 THR A O 1
ATOM 649 N N . TRP A 1 82 ? 16.808 1.681 -9.354 1.00 90.06 82 TRP A N 1
ATOM 650 C CA . TRP A 1 82 ? 15.959 2.431 -8.420 1.00 90.06 82 TRP A CA 1
ATOM 651 C C . TRP A 1 82 ? 14.474 2.401 -8.819 1.00 90.06 82 TRP A C 1
ATOM 653 O O . TRP A 1 82 ? 13.606 2.106 -7.999 1.00 90.06 82 TRP A O 1
ATOM 663 N N . TRP A 1 83 ? 14.180 2.606 -10.107 1.00 92.75 83 TRP A N 1
ATOM 664 C CA . TRP A 1 83 ? 12.814 2.586 -10.634 1.00 92.75 83 TRP A CA 1
ATOM 665 C C . TRP A 1 83 ? 12.138 1.218 -10.555 1.00 92.75 83 TRP A C 1
ATOM 667 O O . TRP A 1 83 ? 10.935 1.148 -10.310 1.00 92.75 83 TRP A O 1
ATOM 677 N N . GLN A 1 84 ? 12.877 0.127 -10.761 1.00 91.81 84 GLN A N 1
ATOM 678 C CA . GLN A 1 84 ? 12.331 -1.223 -10.596 1.00 91.81 84 GLN A CA 1
ATOM 679 C C . GLN A 1 84 ? 12.028 -1.516 -9.125 1.00 91.81 84 GLN A C 1
ATOM 681 O O . GLN A 1 84 ? 10.964 -2.059 -8.829 1.00 91.81 84 GLN A O 1
ATOM 686 N N . GLY A 1 85 ? 12.918 -1.106 -8.215 1.00 93.69 85 GLY A N 1
ATOM 687 C CA . GLY A 1 85 ? 12.698 -1.203 -6.771 1.00 93.69 85 GLY A CA 1
ATOM 688 C C . GLY A 1 85 ? 11.451 -0.438 -6.334 1.00 93.69 85 GLY A C 1
ATOM 689 O O . GLY A 1 85 ? 10.568 -1.020 -5.709 1.00 93.69 85 GLY A O 1
ATOM 690 N N . LEU A 1 86 ? 11.322 0.826 -6.750 1.00 95.12 86 LEU A N 1
ATOM 691 C CA . LEU A 1 86 ? 10.174 1.669 -6.415 1.00 95.12 86 LEU A CA 1
ATOM 692 C C . LEU A 1 86 ? 8.852 1.114 -6.965 1.00 95.12 86 LEU A C 1
ATOM 694 O O . LEU A 1 86 ? 7.868 1.053 -6.236 1.00 95.12 86 LEU A O 1
ATOM 698 N N . LYS A 1 87 ? 8.819 0.663 -8.229 1.00 94.69 87 LYS A N 1
ATOM 699 C CA . LYS A 1 87 ? 7.615 0.044 -8.815 1.00 94.69 87 LYS A CA 1
ATOM 700 C C . LYS A 1 87 ? 7.197 -1.209 -8.053 1.00 94.69 87 LYS A C 1
ATOM 702 O O . LYS A 1 87 ? 6.015 -1.396 -7.790 1.00 94.69 87 LYS A O 1
ATOM 707 N N . ARG A 1 88 ? 8.164 -2.061 -7.704 1.00 95.19 88 ARG A N 1
ATOM 708 C CA . ARG A 1 88 ? 7.923 -3.294 -6.948 1.00 95.19 88 ARG A CA 1
ATOM 709 C C . ARG A 1 88 ? 7.432 -2.996 -5.533 1.00 95.19 88 ARG A C 1
ATOM 711 O O . ARG A 1 88 ? 6.510 -3.657 -5.073 1.00 95.19 88 ARG A O 1
ATOM 718 N N . PHE A 1 89 ? 8.010 -1.988 -4.884 1.00 97.19 89 PHE A N 1
ATOM 719 C CA . PHE A 1 89 ? 7.588 -1.514 -3.571 1.00 97.19 89 PHE A CA 1
ATOM 720 C C . PHE A 1 89 ? 6.150 -0.987 -3.595 1.00 97.19 89 PHE A C 1
ATOM 722 O O . PHE A 1 89 ? 5.305 -1.476 -2.851 1.00 97.19 89 PHE A O 1
ATOM 729 N N . ALA A 1 90 ? 5.857 -0.045 -4.497 1.00 97.50 90 ALA A N 1
ATOM 730 C CA . ALA A 1 90 ? 4.527 0.541 -4.629 1.00 97.50 90 ALA A CA 1
ATOM 731 C C . ALA A 1 90 ? 3.474 -0.525 -4.959 1.00 97.50 90 ALA A C 1
ATOM 733 O O . ALA A 1 90 ? 2.402 -0.532 -4.365 1.00 97.50 90 ALA A O 1
ATOM 734 N N . LEU A 1 91 ? 3.798 -1.472 -5.846 1.00 97.12 91 LEU A N 1
ATOM 735 C CA . LEU A 1 91 ? 2.912 -2.592 -6.153 1.00 97.12 91 LEU A CA 1
ATOM 736 C C . LEU A 1 91 ? 2.641 -3.462 -4.919 1.00 97.12 91 LEU A C 1
ATOM 738 O O . LEU A 1 91 ? 1.497 -3.838 -4.701 1.00 97.12 91 LEU A O 1
ATOM 742 N N . ALA A 1 92 ? 3.663 -3.776 -4.117 1.00 97.62 92 ALA A N 1
ATOM 743 C CA . ALA A 1 92 ? 3.501 -4.602 -2.923 1.00 97.62 92 ALA A CA 1
ATOM 744 C C . ALA A 1 92 ? 2.557 -3.953 -1.904 1.00 97.62 92 ALA A C 1
ATOM 746 O O . ALA A 1 92 ? 1.631 -4.608 -1.438 1.00 97.62 92 ALA A O 1
ATOM 747 N N . VAL A 1 93 ? 2.759 -2.664 -1.616 1.00 97.88 93 VAL A N 1
ATOM 748 C CA . VAL A 1 93 ? 1.902 -1.901 -0.696 1.00 97.88 93 VAL A CA 1
ATOM 749 C C . VAL A 1 93 ? 0.482 -1.786 -1.248 1.00 97.88 93 VAL A C 1
ATOM 751 O O . VAL A 1 93 ? -0.469 -2.118 -0.553 1.00 97.88 93 VAL A O 1
ATOM 754 N N . ALA A 1 94 ? 0.327 -1.393 -2.515 1.00 97.62 94 ALA A N 1
ATOM 755 C CA . ALA A 1 94 ? -0.985 -1.244 -3.141 1.00 97.62 94 ALA A CA 1
ATOM 756 C C . ALA A 1 94 ? -1.778 -2.561 -3.162 1.00 97.62 94 ALA A C 1
ATOM 758 O O . ALA A 1 94 ? -2.971 -2.569 -2.882 1.00 97.62 94 ALA A O 1
ATOM 759 N N . VAL A 1 95 ? -1.129 -3.686 -3.479 1.00 96.81 95 VAL A N 1
ATOM 760 C CA . VAL A 1 95 ? -1.779 -5.005 -3.465 1.00 96.81 95 VAL A CA 1
ATOM 761 C C . VAL A 1 95 ? -2.147 -5.422 -2.043 1.00 96.81 95 VAL A C 1
ATOM 763 O O . VAL A 1 95 ? -3.237 -5.952 -1.848 1.00 96.81 95 VAL A O 1
ATOM 766 N N . ALA A 1 96 ? -1.279 -5.173 -1.059 1.00 97.25 96 ALA A N 1
ATOM 767 C CA . ALA A 1 96 ? -1.586 -5.445 0.344 1.00 97.25 96 ALA A CA 1
ATOM 768 C C . ALA A 1 96 ? -2.834 -4.684 0.796 1.00 97.25 96 ALA A C 1
ATOM 770 O O . ALA A 1 96 ? -3.749 -5.291 1.345 1.00 97.25 96 ALA A O 1
ATOM 771 N N . GLU A 1 97 ? -2.894 -3.391 0.477 1.00 96.06 97 GLU A N 1
ATOM 772 C CA . GLU A 1 97 ? -4.021 -2.526 0.809 1.00 96.06 97 GLU A CA 1
ATOM 773 C C . GLU A 1 97 ? -5.308 -2.976 0.111 1.00 96.06 97 GLU A C 1
ATOM 775 O O . GLU A 1 97 ? -6.363 -3.068 0.733 1.00 96.06 97 GLU A O 1
ATOM 780 N N . LEU A 1 98 ? -5.242 -3.325 -1.176 1.00 96.81 98 LEU A N 1
ATOM 781 C CA . LEU A 1 98 ? -6.407 -3.830 -1.907 1.00 96.81 98 LEU A CA 1
ATOM 782 C C . LEU A 1 98 ? -6.922 -5.151 -1.330 1.00 96.81 98 LEU A C 1
ATOM 784 O O . LEU A 1 98 ? -8.129 -5.338 -1.218 1.00 96.81 98 LEU A O 1
ATOM 788 N N . ILE A 1 99 ? -6.027 -6.069 -0.954 1.00 97.00 99 ILE A N 1
ATOM 789 C CA . ILE A 1 99 ? -6.419 -7.335 -0.320 1.00 97.00 99 ILE A CA 1
ATOM 790 C C . ILE A 1 99 ? -7.049 -7.060 1.045 1.00 97.00 99 ILE A C 1
ATOM 792 O O . ILE A 1 99 ? -8.107 -7.609 1.352 1.00 97.00 99 ILE A O 1
ATOM 796 N N . TYR A 1 100 ? -6.421 -6.204 1.849 1.00 96.38 100 TYR A N 1
ATOM 797 C CA . TYR A 1 100 ? -6.911 -5.847 3.171 1.00 96.38 100 TYR A CA 1
ATOM 798 C C . TYR A 1 100 ? -8.296 -5.188 3.103 1.00 96.38 100 TYR A C 1
ATOM 800 O O . TYR A 1 100 ? -9.242 -5.680 3.718 1.00 96.38 100 TYR A O 1
ATOM 808 N N . THR A 1 101 ? -8.449 -4.144 2.287 1.00 95.44 101 THR A N 1
ATOM 809 C CA . THR A 1 101 ? -9.731 -3.450 2.098 1.00 95.44 101 THR A CA 1
ATOM 810 C C . THR A 1 101 ? -10.805 -4.362 1.509 1.00 95.44 101 THR A C 1
ATOM 812 O O . THR A 1 101 ? -11.964 -4.262 1.903 1.00 95.44 101 THR A O 1
ATOM 815 N N . PHE A 1 102 ? -10.446 -5.307 0.633 1.00 97.31 102 PHE A N 1
ATOM 816 C CA . PHE A 1 102 ? -11.376 -6.323 0.135 1.00 97.31 102 PHE A CA 1
ATOM 817 C C . PHE A 1 102 ? -11.893 -7.238 1.257 1.00 97.31 102 PHE A C 1
ATOM 819 O O . PHE A 1 102 ? -13.101 -7.481 1.338 1.00 97.31 102 PHE A O 1
ATOM 826 N N . ILE A 1 103 ? -11.005 -7.718 2.135 1.00 97.00 103 ILE A N 1
ATOM 827 C CA . ILE A 1 103 ? -11.375 -8.537 3.301 1.00 97.00 103 ILE A CA 1
ATOM 828 C C . ILE A 1 103 ? -12.249 -7.723 4.260 1.00 97.00 103 ILE A C 1
ATOM 830 O O . ILE A 1 103 ? -13.322 -8.183 4.651 1.00 97.00 103 ILE A O 1
ATOM 834 N N . TYR A 1 104 ? -11.830 -6.502 4.594 1.00 94.75 104 TYR A N 1
ATOM 835 C CA . TYR A 1 104 ? -12.564 -5.612 5.491 1.00 94.75 104 TYR A CA 1
ATOM 836 C C . TYR A 1 104 ? -13.962 -5.282 4.956 1.00 94.75 104 TYR A C 1
ATOM 838 O O . TYR A 1 104 ? -14.948 -5.393 5.685 1.00 94.75 104 TYR A O 1
ATOM 846 N N . PHE A 1 105 ? -14.079 -4.996 3.656 1.00 95.50 105 PHE A N 1
ATOM 847 C CA . PHE A 1 105 ? -15.362 -4.793 2.984 1.00 95.50 105 PHE A CA 1
ATOM 848 C C . PHE A 1 105 ? -16.303 -5.992 3.164 1.00 95.50 105 PHE A C 1
ATOM 850 O O . PHE A 1 105 ? -17.487 -5.803 3.439 1.00 95.50 105 PHE A O 1
ATOM 857 N N . HIS A 1 106 ? -15.794 -7.224 3.063 1.00 96.00 106 HIS A N 1
ATOM 858 C CA . HIS A 1 106 ? -16.610 -8.427 3.258 1.00 96.00 106 HIS A CA 1
ATOM 859 C C . HIS A 1 106 ? -17.055 -8.601 4.712 1.00 96.00 106 HIS A C 1
ATOM 861 O O . HIS A 1 106 ? -18.191 -9.012 4.948 1.00 96.00 106 HIS A O 1
ATOM 867 N N . ILE A 1 107 ? -16.201 -8.256 5.679 1.00 93.94 107 ILE A N 1
ATOM 868 C CA . ILE A 1 107 ? -16.557 -8.268 7.104 1.00 93.94 107 ILE A CA 1
ATOM 869 C C . ILE A 1 107 ? -17.684 -7.265 7.369 1.00 93.94 107 ILE A C 1
ATOM 871 O O . ILE A 1 107 ? -18.709 -7.634 7.939 1.00 93.94 107 ILE A O 1
ATOM 875 N N . VAL A 1 108 ? -17.534 -6.022 6.906 1.00 94.00 108 VAL A N 1
ATOM 876 C CA . VAL A 1 108 ? -18.552 -4.971 7.069 1.00 94.00 108 VAL A CA 1
ATOM 877 C C . VAL A 1 108 ? -19.863 -5.371 6.393 1.00 94.00 108 VAL A C 1
ATOM 879 O O . VAL A 1 108 ? -20.925 -5.272 7.002 1.00 94.00 108 VAL A O 1
ATOM 882 N N . HIS A 1 109 ? -19.802 -5.888 5.164 1.00 94.38 109 HIS A N 1
ATOM 883 C CA . HIS A 1 109 ? -20.983 -6.370 4.450 1.00 94.38 109 HIS A CA 1
ATOM 884 C C . HIS A 1 109 ? -21.692 -7.505 5.206 1.00 94.38 109 HIS A C 1
ATOM 886 O O . HIS A 1 109 ? -22.917 -7.498 5.314 1.00 94.38 109 HIS A O 1
ATOM 892 N N . PHE A 1 110 ? -20.939 -8.463 5.755 1.00 94.62 110 PHE A N 1
ATOM 893 C CA . PHE A 1 110 ? -21.496 -9.546 6.567 1.00 94.62 110 PHE A CA 1
ATOM 894 C C . PHE A 1 110 ? -22.203 -9.009 7.821 1.00 94.62 110 PHE A C 1
ATOM 896 O O . PHE A 1 110 ? -23.348 -9.375 8.085 1.00 94.62 110 PHE A O 1
ATOM 903 N N . VAL A 1 111 ? -21.574 -8.080 8.545 1.00 92.69 111 VAL A N 1
ATOM 904 C CA . VAL A 1 111 ? -22.169 -7.443 9.732 1.00 92.69 111 VAL A CA 1
ATOM 905 C C . VAL A 1 111 ? -23.468 -6.713 9.381 1.00 92.69 111 VAL A C 1
ATOM 907 O O . VAL A 1 111 ? -24.469 -6.899 10.070 1.00 92.69 111 VAL A O 1
ATOM 910 N N . ILE A 1 112 ? -23.486 -5.952 8.281 1.00 94.31 112 ILE A N 1
ATOM 911 C CA . ILE A 1 112 ? -24.696 -5.272 7.792 1.00 94.31 112 ILE A CA 1
ATOM 912 C C . ILE A 1 112 ? -25.792 -6.287 7.454 1.00 94.31 112 ILE A C 1
ATOM 914 O O . ILE A 1 112 ? -26.954 -6.059 7.781 1.00 94.31 112 ILE A O 1
ATOM 918 N N . SER A 1 113 ? -25.444 -7.411 6.823 1.00 93.88 113 SER A N 1
ATOM 919 C CA . SER A 1 113 ? -26.435 -8.427 6.453 1.00 93.88 113 SER A CA 1
ATOM 920 C C . SER A 1 113 ? -27.095 -9.103 7.660 1.00 93.88 113 SER A C 1
ATOM 922 O O . SER A 1 113 ? -28.265 -9.464 7.577 1.00 93.88 113 SER A O 1
ATOM 924 N N . GLU A 1 114 ? -26.378 -9.218 8.781 1.00 93.25 114 GLU A N 1
ATOM 925 C CA . GLU A 1 114 ? -26.894 -9.799 10.028 1.00 93.25 11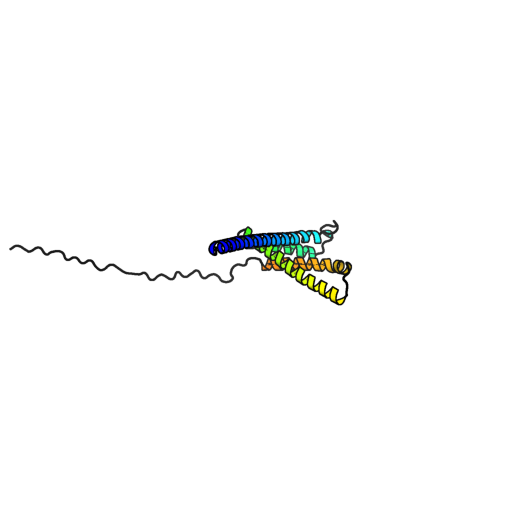4 GLU A CA 1
ATOM 926 C C . GLU A 1 114 ? -27.680 -8.782 10.872 1.00 93.25 114 GLU A C 1
ATOM 928 O O . GLU A 1 114 ? -28.707 -9.119 11.459 1.00 93.25 114 GLU A O 1
ATOM 933 N N . GLN A 1 115 ? -27.209 -7.533 10.951 1.00 91.44 115 GLN A N 1
ATOM 934 C CA . GLN A 1 115 ? -27.753 -6.514 11.863 1.00 91.44 115 GLN A CA 1
ATOM 935 C C . GLN A 1 115 ? -28.762 -5.567 11.196 1.00 91.44 115 GLN A C 1
ATOM 937 O O . GLN A 1 115 ? -29.483 -4.853 11.888 1.00 91.44 115 GLN A O 1
ATOM 942 N N . GLY A 1 116 ? -28.828 -5.548 9.864 1.00 90.50 116 GLY A N 1
ATOM 943 C CA . GLY A 1 116 ? -29.687 -4.663 9.070 1.00 90.50 116 GLY A CA 1
ATOM 944 C C . GLY A 1 116 ? -29.143 -3.239 8.904 1.00 90.50 116 GLY A C 1
ATOM 945 O O . GLY A 1 116 ? -29.400 -2.607 7.882 1.00 90.50 116 GLY A O 1
ATOM 946 N N . GLU A 1 117 ? -28.350 -2.749 9.857 1.00 89.94 117 GLU A N 1
ATOM 947 C CA . GLU A 1 117 ? -27.663 -1.458 9.799 1.00 89.94 117 GLU A CA 1
ATOM 948 C C . GLU A 1 117 ? -26.304 -1.511 10.511 1.00 89.94 117 GLU A C 1
ATOM 950 O O . GLU A 1 117 ? -26.049 -2.400 11.322 1.00 89.94 117 GLU A O 1
ATOM 955 N N . ILE A 1 118 ? -25.422 -0.553 10.204 1.00 91.06 118 ILE A N 1
ATOM 956 C CA . ILE A 1 118 ? -24.136 -0.386 10.887 1.00 91.06 118 ILE A CA 1
ATOM 957 C C . ILE A 1 118 ? -24.008 1.052 11.389 1.00 91.06 118 ILE A C 1
ATOM 959 O O . ILE A 1 118 ? -24.140 2.012 10.629 1.00 91.06 118 ILE A O 1
ATOM 963 N N . GLY A 1 119 ? -23.796 1.203 12.694 1.00 88.50 119 GLY A N 1
ATOM 964 C CA . GLY A 1 119 ? -23.590 2.504 13.326 1.00 88.50 119 GLY A CA 1
ATOM 965 C C . GLY A 1 119 ? -22.122 2.929 13.310 1.00 88.50 119 GLY A C 1
ATOM 966 O O . GLY A 1 119 ? -21.224 2.093 13.237 1.00 88.50 119 GLY A O 1
ATOM 967 N N . VAL A 1 120 ? -21.868 4.231 13.472 1.00 89.56 120 VAL A N 1
ATOM 968 C CA . VAL A 1 120 ? -20.505 4.796 13.584 1.00 89.56 120 VAL A CA 1
ATOM 969 C C . VAL A 1 120 ? -19.709 4.148 14.726 1.00 89.56 120 VAL A C 1
ATOM 971 O O . VAL A 1 120 ? -18.527 3.866 14.567 1.00 89.56 120 VAL A O 1
ATOM 974 N N . ALA A 1 121 ? -20.383 3.794 15.824 1.00 90.31 121 ALA A N 1
ATOM 975 C CA . ALA A 1 121 ? -19.780 3.117 16.972 1.00 90.31 121 ALA A CA 1
ATOM 976 C C . ALA A 1 121 ? -19.121 1.765 16.628 1.00 90.31 121 ALA A C 1
ATOM 978 O O . ALA A 1 121 ? -18.219 1.326 17.338 1.00 90.31 121 ALA A O 1
ATOM 979 N N . PHE A 1 122 ? -19.558 1.085 15.558 1.00 90.31 122 PHE A N 1
ATOM 980 C CA . PHE A 1 122 ? -18.873 -0.117 15.082 1.00 90.31 122 PHE A CA 1
ATOM 981 C C . PHE A 1 122 ? -17.470 0.221 14.577 1.00 90.31 122 PHE A C 1
ATOM 983 O O . PHE A 1 122 ? -16.525 -0.478 14.927 1.00 90.31 122 PHE A O 1
ATOM 990 N N . PHE A 1 123 ? -17.336 1.280 13.779 1.00 90.38 123 PHE A N 1
ATOM 991 C CA . PHE A 1 123 ? -16.048 1.695 13.233 1.00 90.38 123 PHE A CA 1
ATOM 992 C C . PHE A 1 123 ? -15.132 2.162 14.357 1.00 90.38 123 PHE A C 1
ATOM 994 O O . PHE A 1 123 ? -14.082 1.566 14.533 1.00 90.38 123 PHE A O 1
ATOM 1001 N N . GLU A 1 124 ? -15.593 3.081 15.213 1.00 89.25 124 GLU A N 1
ATOM 1002 C CA . GLU A 1 124 ? -14.811 3.592 16.353 1.00 89.25 124 GLU A CA 1
ATOM 1003 C C . GLU A 1 124 ? -14.274 2.478 17.259 1.00 89.25 124 GLU A C 1
ATOM 1005 O O . GLU A 1 124 ? -13.135 2.528 17.706 1.00 89.25 124 GLU A O 1
ATOM 1010 N N . ARG A 1 125 ? -15.072 1.432 17.502 1.00 89.69 125 ARG A N 1
ATOM 1011 C CA . ARG A 1 125 ? -14.649 0.292 18.323 1.00 89.69 125 ARG A CA 1
ATOM 1012 C C . ARG A 1 125 ? -13.565 -0.566 17.665 1.00 89.69 125 ARG A C 1
ATOM 1014 O O . ARG A 1 125 ? -12.848 -1.270 18.373 1.00 89.69 125 ARG A O 1
ATOM 1021 N N . ASN A 1 126 ? -13.508 -0.591 16.337 1.00 90.94 126 ASN A N 1
ATOM 1022 C CA . ASN A 1 126 ? -12.616 -1.464 15.580 1.00 90.94 126 ASN A CA 1
ATOM 1023 C C . ASN A 1 126 ? -11.470 -0.709 14.891 1.00 90.94 126 ASN A C 1
ATOM 1025 O O . ASN A 1 126 ? -10.595 -1.381 14.354 1.00 90.94 126 ASN A O 1
ATOM 1029 N N . THR A 1 127 ? -11.447 0.629 14.922 1.00 88.94 127 THR A N 1
ATOM 1030 C CA . THR A 1 127 ? -10.447 1.476 14.250 1.00 88.94 127 THR A CA 1
ATOM 1031 C C . THR A 1 127 ? -9.015 1.057 14.582 1.00 88.94 127 THR A C 1
ATOM 1033 O O . THR A 1 127 ? -8.231 0.814 13.669 1.00 88.94 127 THR A O 1
ATOM 1036 N N . ASP A 1 128 ? -8.679 0.869 15.860 1.00 88.25 128 ASP A N 1
ATOM 1037 C CA . ASP A 1 128 ? -7.312 0.501 16.268 1.00 88.25 128 ASP A CA 1
ATOM 1038 C C . ASP A 1 128 ? -6.899 -0.858 15.692 1.00 88.25 128 ASP A C 1
ATOM 1040 O O . ASP A 1 128 ? -5.805 -1.031 15.152 1.00 88.25 128 ASP A O 1
ATOM 1044 N N . LEU A 1 129 ? -7.809 -1.837 15.747 1.00 90.88 129 LEU A N 1
ATOM 1045 C CA . LEU A 1 129 ? -7.578 -3.171 15.197 1.00 90.88 129 LEU A CA 1
ATOM 1046 C C . LEU A 1 129 ? -7.501 -3.140 13.666 1.00 90.88 129 LEU A C 1
ATOM 1048 O O . LEU A 1 129 ? -6.713 -3.885 13.077 1.00 90.88 129 LEU A O 1
ATOM 1052 N N . GLU A 1 130 ? -8.292 -2.280 13.028 1.00 91.94 130 GLU A N 1
ATOM 1053 C CA . GLU A 1 130 ? -8.269 -2.046 11.589 1.00 91.94 130 GLU A CA 1
ATOM 1054 C C . GLU A 1 130 ? -6.904 -1.493 11.154 1.00 91.94 130 GLU A C 1
ATOM 1056 O O . GLU A 1 130 ? -6.241 -2.085 10.299 1.00 91.94 130 GLU A O 1
ATOM 1061 N N . ILE A 1 131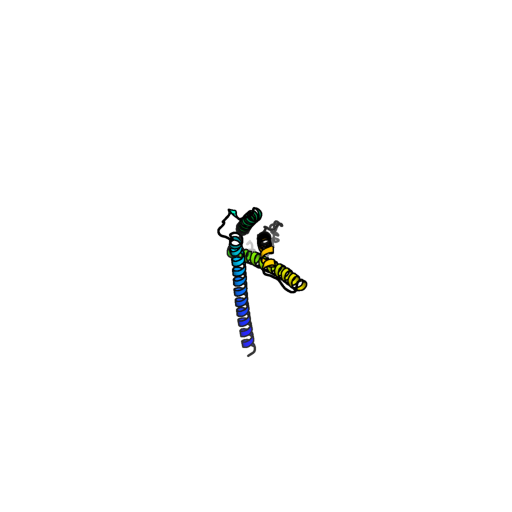 ? -6.449 -0.407 11.782 1.00 90.88 131 ILE A N 1
ATOM 1062 C CA . ILE A 1 131 ? -5.158 0.233 11.497 1.00 90.88 131 ILE A CA 1
ATOM 1063 C C . ILE A 1 131 ? -4.014 -0.743 11.773 1.00 90.88 131 ILE A C 1
ATOM 1065 O O . ILE A 1 131 ? -3.146 -0.952 10.925 1.00 90.88 131 ILE A O 1
ATOM 1069 N N . PHE A 1 132 ? -4.017 -1.392 12.938 1.00 92.69 132 PHE A N 1
ATOM 1070 C CA . PHE A 1 132 ? -2.980 -2.352 13.301 1.00 92.69 132 PHE A CA 1
ATOM 1071 C C . PHE A 1 132 ? -2.868 -3.473 12.257 1.00 92.69 132 PHE A C 1
ATOM 1073 O O . PHE A 1 132 ? -1.773 -3.818 11.800 1.00 92.69 132 PHE A O 1
ATOM 1080 N N . THR A 1 133 ? -4.007 -4.031 11.840 1.00 94.25 133 THR A N 1
ATOM 1081 C CA . THR A 1 133 ? -4.035 -5.141 10.884 1.00 94.25 133 THR A CA 1
ATOM 1082 C C . THR A 1 133 ? -3.629 -4.688 9.481 1.00 94.25 133 THR A C 1
ATOM 1084 O O . THR A 1 133 ? -2.863 -5.398 8.824 1.00 94.25 133 THR A O 1
ATOM 1087 N N . SER A 1 134 ? -4.067 -3.512 9.023 1.00 95.00 134 SER A N 1
ATOM 1088 C CA . SER A 1 134 ? -3.703 -2.979 7.701 1.00 95.00 134 SER A CA 1
ATOM 1089 C C . SER A 1 134 ? -2.194 -2.725 7.584 1.00 95.00 134 SER A C 1
ATOM 1091 O O . SER A 1 134 ? -1.547 -3.140 6.610 1.00 95.00 134 SER A O 1
ATOM 1093 N N . VAL A 1 135 ? -1.590 -2.148 8.627 1.00 95.06 135 VAL A N 1
ATOM 1094 C CA . VAL A 1 135 ? -0.143 -1.921 8.703 1.00 95.06 135 VAL A CA 1
ATOM 1095 C C . VAL A 1 135 ? 0.603 -3.254 8.732 1.00 95.06 135 VAL A C 1
ATOM 1097 O O . VAL A 1 135 ? 1.589 -3.421 8.008 1.00 95.06 135 VAL A O 1
ATOM 1100 N N . LEU A 1 136 ? 0.125 -4.239 9.498 1.00 95.81 136 LEU A N 1
ATOM 1101 C CA . LEU A 1 136 ? 0.727 -5.572 9.534 1.00 95.81 136 LEU A CA 1
ATOM 1102 C C . LEU A 1 136 ? 0.701 -6.254 8.154 1.00 95.81 136 LEU A C 1
ATOM 1104 O O . LEU A 1 136 ? 1.718 -6.810 7.729 1.00 95.81 136 LEU A O 1
ATOM 1108 N N . PHE A 1 137 ? -0.414 -6.166 7.422 1.00 96.31 137 PHE A N 1
ATOM 1109 C CA . PHE A 1 137 ? -0.519 -6.657 6.042 1.00 96.31 137 PHE A CA 1
ATOM 1110 C C . PHE A 1 137 ? 0.509 -5.990 5.124 1.00 96.31 137 PHE A C 1
ATOM 1112 O O . PHE A 1 137 ? 1.206 -6.677 4.370 1.00 96.31 137 PHE A O 1
ATOM 1119 N N . SER A 1 138 ? 0.653 -4.668 5.227 1.00 96.31 138 SER A N 1
ATOM 1120 C CA . SER A 1 138 ? 1.649 -3.909 4.468 1.00 96.31 138 SER A CA 1
ATOM 1121 C C . SER A 1 138 ? 3.077 -4.365 4.779 1.00 96.31 138 SER A C 1
ATOM 1123 O O . SER A 1 138 ? 3.861 -4.605 3.859 1.00 96.31 138 SER A O 1
ATOM 1125 N N . ILE A 1 139 ? 3.419 -4.568 6.056 1.00 97.56 139 ILE A N 1
ATOM 1126 C CA . ILE A 1 139 ? 4.732 -5.083 6.477 1.00 97.56 139 ILE A CA 1
ATOM 1127 C C . ILE A 1 139 ? 5.001 -6.454 5.855 1.00 97.56 139 ILE A C 1
ATOM 1129 O O . ILE A 1 139 ? 6.052 -6.658 5.241 1.00 97.56 139 ILE A O 1
ATOM 1133 N N . VAL A 1 140 ? 4.053 -7.388 5.978 1.00 97.81 140 VAL A N 1
ATOM 1134 C CA . VAL A 1 140 ? 4.186 -8.744 5.425 1.00 97.81 140 VAL A CA 1
ATOM 1135 C C . VAL A 1 140 ? 4.372 -8.693 3.910 1.00 97.81 140 VAL A C 1
ATOM 1137 O O . VAL A 1 140 ? 5.254 -9.370 3.378 1.00 97.81 140 VAL A O 1
ATOM 1140 N N . ALA A 1 141 ? 3.605 -7.860 3.211 1.00 97.56 141 ALA A N 1
ATOM 1141 C CA . ALA A 1 141 ? 3.703 -7.723 1.765 1.00 97.56 141 ALA A CA 1
ATOM 1142 C C . ALA A 1 141 ? 5.036 -7.116 1.316 1.00 97.56 141 ALA A C 1
ATOM 1144 O O . ALA A 1 141 ? 5.658 -7.644 0.393 1.00 97.56 141 ALA A O 1
ATOM 1145 N N . ILE A 1 142 ? 5.526 -6.060 1.976 1.00 97.62 142 ILE A N 1
ATOM 1146 C CA . ILE A 1 142 ? 6.846 -5.476 1.676 1.00 97.62 142 ILE A CA 1
ATOM 1147 C C . ILE A 1 142 ? 7.946 -6.513 1.943 1.00 97.62 142 ILE A C 1
ATOM 1149 O O . ILE A 1 142 ? 8.869 -6.679 1.136 1.00 97.62 142 ILE A O 1
ATOM 1153 N N . TYR A 1 143 ? 7.840 -7.255 3.049 1.00 96.69 143 TYR A N 1
ATOM 1154 C CA . TYR A 1 143 ? 8.790 -8.310 3.382 1.00 96.69 143 TYR A CA 1
ATOM 1155 C C . TYR A 1 143 ? 8.809 -9.403 2.305 1.00 96.69 143 TYR A C 1
ATOM 1157 O O . TYR A 1 143 ? 9.877 -9.731 1.785 1.00 96.69 143 TYR A O 1
ATOM 1165 N N . ALA A 1 144 ? 7.641 -9.915 1.911 1.00 95.62 144 ALA A N 1
ATOM 1166 C CA . ALA A 1 144 ? 7.495 -10.932 0.869 1.00 95.62 144 ALA A CA 1
ATOM 1167 C C . ALA A 1 144 ? 7.948 -10.430 -0.510 1.00 95.62 144 ALA A C 1
ATOM 1169 O O . ALA A 1 144 ? 8.549 -11.168 -1.291 1.00 95.62 144 ALA A O 1
ATOM 1170 N N . ALA A 1 145 ? 7.717 -9.151 -0.802 1.00 95.56 145 ALA A N 1
ATOM 1171 C CA . ALA A 1 145 ? 8.151 -8.525 -2.036 1.00 95.56 145 ALA A CA 1
ATOM 1172 C C . ALA A 1 145 ? 9.656 -8.241 -2.065 1.00 95.56 145 ALA A C 1
ATOM 1174 O O . ALA A 1 145 ? 10.157 -7.871 -3.123 1.00 95.56 145 ALA A O 1
ATOM 1175 N N . THR A 1 146 ? 10.404 -8.417 -0.975 1.00 94.50 146 THR A N 1
ATOM 1176 C CA . THR A 1 146 ? 11.852 -8.171 -0.962 1.00 94.50 146 THR A CA 1
ATOM 1177 C C . THR A 1 146 ? 12.567 -9.114 -1.943 1.00 94.50 146 THR A C 1
ATOM 1179 O O . THR A 1 146 ? 12.341 -10.324 -1.899 1.00 94.50 146 THR A O 1
ATOM 1182 N N . PRO A 1 147 ?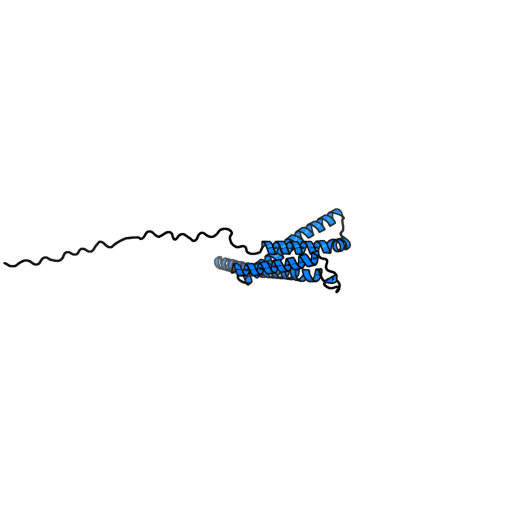 13.430 -8.613 -2.851 1.00 89.31 147 PRO A N 1
ATOM 1183 C CA . PRO A 1 147 ? 14.184 -9.480 -3.749 1.00 89.31 147 PRO A CA 1
ATOM 1184 C C . PRO A 1 147 ? 15.126 -10.385 -2.948 1.00 89.31 147 PRO A C 1
ATOM 1186 O O . PRO A 1 147 ? 15.913 -9.917 -2.121 1.00 89.31 147 PRO A O 1
ATOM 1189 N N . LEU A 1 148 ? 15.036 -11.689 -3.204 1.00 85.62 148 LEU A N 1
ATOM 1190 C CA . LEU A 1 148 ? 15.908 -12.705 -2.631 1.00 85.62 148 LEU A CA 1
ATOM 1191 C C . LEU A 1 148 ? 16.883 -13.194 -3.712 1.00 85.62 148 LEU A C 1
ATOM 1193 O O . LEU A 1 148 ? 16.486 -13.289 -4.876 1.00 85.62 148 LEU A O 1
ATOM 1197 N N . PRO A 1 149 ? 18.143 -13.493 -3.356 1.00 78.00 149 PRO A N 1
ATOM 1198 C CA . PRO A 1 149 ? 19.063 -14.158 -4.272 1.00 78.00 149 PRO A CA 1
ATOM 1199 C C . PRO A 1 149 ? 18.518 -15.538 -4.662 1.00 78.00 149 PRO A C 1
ATOM 1201 O O . PRO A 1 149 ? 17.769 -16.153 -3.895 1.00 78.00 149 PRO A O 1
ATOM 1204 N N . SER A 1 150 ? 18.897 -16.038 -5.841 1.00 76.75 150 SER A N 1
ATOM 1205 C CA . SER A 1 150 ? 18.567 -17.408 -6.229 1.00 76.75 150 SER A CA 1
ATOM 1206 C C . SER A 1 150 ? 19.160 -18.387 -5.209 1.00 76.75 150 SER A C 1
ATOM 1208 O O . SER A 1 150 ? 20.320 -18.289 -4.812 1.00 76.75 150 SER A O 1
ATOM 1210 N N . LEU A 1 151 ? 18.344 -19.339 -4.750 1.00 76.31 151 LEU A N 1
ATOM 1211 C CA . LEU A 1 151 ? 18.815 -20.427 -3.881 1.00 76.31 151 LEU A CA 1
ATOM 1212 C C . LEU A 1 151 ? 19.656 -21.445 -4.661 1.00 76.31 151 LEU A C 1
ATOM 1214 O O . LEU A 1 151 ? 20.448 -22.190 -4.088 1.00 76.31 151 LEU A O 1
ATOM 1218 N N . VAL A 1 152 ? 19.481 -21.460 -5.979 1.00 73.56 152 VAL A N 1
ATOM 1219 C CA . VAL A 1 152 ? 20.278 -22.244 -6.906 1.00 73.56 152 VAL A CA 1
ATOM 1220 C C . VAL A 1 152 ? 21.477 -21.384 -7.285 1.00 73.56 152 VAL A C 1
ATOM 1222 O O . VAL A 1 152 ? 21.323 -20.380 -7.978 1.00 73.56 152 VAL A O 1
ATOM 1225 N N . LYS A 1 153 ? 22.671 -21.761 -6.806 1.00 63.09 153 LYS A N 1
ATOM 1226 C CA . LYS A 1 153 ? 23.916 -21.323 -7.444 1.00 63.09 153 LYS A CA 1
ATOM 1227 C C . LYS A 1 153 ? 23.818 -21.784 -8.888 1.00 63.09 153 LYS A C 1
ATOM 1229 O O . LYS A 1 153 ? 23.814 -22.993 -9.124 1.00 63.09 153 LYS A O 1
ATOM 1234 N N . ASP A 1 154 ? 23.715 -20.845 -9.817 1.00 62.41 154 ASP A N 1
ATOM 1235 C CA . ASP A 1 154 ? 23.894 -21.155 -11.224 1.00 62.41 154 ASP A CA 1
ATOM 1236 C C . ASP A 1 154 ? 25.249 -21.858 -11.330 1.00 62.41 154 ASP A C 1
ATOM 1238 O O . ASP A 1 154 ? 26.290 -21.287 -10.994 1.00 62.41 154 ASP A O 1
ATOM 1242 N N . LYS A 1 155 ? 25.234 -23.152 -11.673 1.00 50.19 155 LYS A N 1
ATOM 1243 C CA . LYS A 1 155 ? 26.446 -23.804 -12.154 1.00 50.19 155 LYS A CA 1
ATOM 1244 C C . LYS A 1 155 ? 26.864 -22.963 -13.349 1.00 50.19 155 LYS A C 1
ATOM 1246 O O . LYS A 1 155 ? 26.069 -22.815 -14.278 1.00 50.19 155 LYS A O 1
ATOM 1251 N N . GLU A 1 156 ? 28.057 -22.374 -13.284 1.00 47.62 156 GLU A N 1
ATOM 1252 C CA . GLU A 1 156 ? 28.677 -21.766 -14.456 1.00 47.62 156 GLU A CA 1
ATOM 1253 C C . GLU A 1 156 ? 28.490 -22.729 -15.631 1.00 47.62 156 GLU A C 1
ATOM 1255 O O . GLU A 1 156 ? 28.620 -23.945 -15.433 1.00 47.62 156 GLU A O 1
ATOM 1260 N N . PRO A 1 157 ? 28.117 -22.236 -16.822 1.00 44.84 157 PRO A N 1
ATOM 1261 C CA . PRO A 1 157 ? 28.075 -23.096 -17.983 1.00 44.84 157 PRO A CA 1
ATOM 1262 C C . PRO A 1 157 ? 29.483 -23.664 -18.147 1.00 44.84 157 PRO A C 1
ATOM 1264 O O . PRO A 1 157 ? 30.415 -22.929 -18.468 1.00 44.84 157 PRO A O 1
ATOM 1267 N N . GLU A 1 158 ? 29.637 -24.962 -17.873 1.00 46.31 158 GLU A N 1
ATOM 1268 C CA . GLU A 1 158 ? 30.761 -25.742 -18.368 1.00 46.31 158 GLU A CA 1
ATOM 1269 C C . GLU A 1 158 ? 30.813 -25.422 -19.859 1.00 46.31 158 GLU A C 1
ATOM 1271 O O . GLU A 1 158 ? 29.878 -25.734 -20.602 1.00 46.31 158 GLU A O 1
ATOM 1276 N N . LEU A 1 159 ? 31.846 -24.677 -20.259 1.00 45.31 159 LEU A N 1
ATOM 1277 C CA . LEU A 1 159 ? 32.207 -24.488 -21.650 1.00 45.31 159 LEU A CA 1
ATOM 1278 C C . LEU A 1 159 ? 32.285 -25.893 -22.235 1.00 45.31 159 LEU A C 1
ATOM 1280 O O . LEU A 1 159 ? 33.232 -26.629 -21.977 1.00 45.31 159 LEU A O 1
ATOM 1284 N N . ILE A 1 160 ? 31.240 -26.286 -22.960 1.00 45.88 160 ILE A N 1
ATOM 1285 C CA . ILE A 1 160 ? 31.298 -27.441 -23.835 1.00 45.88 160 ILE A CA 1
ATOM 1286 C C . ILE A 1 160 ? 32.381 -27.062 -24.835 1.00 45.88 160 ILE A C 1
ATOM 1288 O O . ILE A 1 160 ? 32.141 -26.230 -25.713 1.00 45.88 160 ILE A O 1
ATOM 1292 N N . ASP A 1 161 ? 33.582 -27.602 -24.629 1.00 45.25 161 ASP A N 1
ATOM 1293 C CA . ASP A 1 161 ? 34.665 -27.567 -25.595 1.00 45.25 161 ASP A CA 1
ATOM 1294 C C . ASP A 1 161 ? 34.062 -27.980 -26.935 1.00 45.25 161 ASP A C 1
ATOM 1296 O O . ASP A 1 161 ? 33.647 -29.124 -27.143 1.00 45.25 161 ASP A O 1
ATOM 1300 N N . ALA A 1 162 ? 33.937 -27.005 -27.833 1.00 40.88 162 ALA A N 1
ATOM 1301 C CA . ALA A 1 162 ? 33.607 -27.282 -29.212 1.00 40.88 162 ALA A CA 1
ATOM 1302 C C . ALA A 1 162 ? 34.664 -28.277 -29.720 1.00 40.88 162 ALA A C 1
ATOM 1304 O O . ALA A 1 162 ? 35.857 -28.039 -29.502 1.00 40.88 162 ALA A O 1
ATOM 1305 N N . PRO A 1 163 ? 34.280 -29.384 -30.382 1.00 39.94 163 PRO A N 1
ATOM 1306 C CA . PRO A 1 163 ? 35.267 -30.263 -30.974 1.00 39.94 163 PRO A CA 1
ATOM 1307 C C . PRO A 1 163 ? 36.088 -29.431 -31.956 1.00 39.94 163 PRO A C 1
ATOM 1309 O O . PRO A 1 163 ? 35.538 -28.869 -32.905 1.00 39.94 163 PRO A O 1
ATOM 1312 N N . GLN A 1 164 ? 37.392 -29.317 -31.701 1.00 39.16 164 GLN A N 1
ATOM 1313 C CA . GLN A 1 164 ? 38.321 -28.707 -32.638 1.00 39.16 164 GLN A CA 1
ATOM 1314 C C . GLN A 1 164 ? 38.197 -29.460 -33.963 1.00 39.16 164 GLN A C 1
ATOM 1316 O O . GLN A 1 164 ? 38.586 -30.622 -34.070 1.00 39.16 164 GLN A O 1
ATOM 1321 N N . SER A 1 165 ? 37.617 -28.809 -34.970 1.00 40.66 165 SER A N 1
ATOM 1322 C CA . SER A 1 165 ? 37.610 -29.311 -36.335 1.00 40.66 165 SER A CA 1
ATOM 1323 C C . SER A 1 165 ? 39.031 -29.204 -36.887 1.00 40.66 165 SER A C 1
ATOM 1325 O O . SER A 1 165 ? 39.410 -28.190 -37.474 1.00 40.66 165 SER A O 1
ATOM 1327 N N . SER A 1 166 ? 39.833 -30.242 -36.678 1.00 38.69 166 SER A N 1
ATOM 1328 C CA . SER A 1 166 ? 41.094 -30.451 -37.380 1.00 38.69 166 SER A CA 1
ATOM 1329 C C . SER A 1 166 ? 40.811 -30.940 -38.803 1.00 38.69 166 SER A C 1
ATOM 1331 O O . SER A 1 166 ? 40.900 -32.124 -39.108 1.00 38.69 166 SER A O 1
ATOM 1333 N N . PHE A 1 167 ? 40.468 -30.017 -39.700 1.00 36.03 167 PHE A N 1
ATOM 1334 C CA . PHE A 1 167 ? 40.667 -30.238 -41.132 1.00 36.03 167 PHE A CA 1
ATOM 1335 C C . PHE A 1 167 ? 41.988 -29.581 -41.516 1.00 36.03 167 PHE A C 1
ATOM 1337 O O . PHE A 1 167 ? 42.031 -28.403 -41.856 1.00 36.03 167 PHE A O 1
ATOM 1344 N N . ASN A 1 168 ? 43.070 -30.350 -41.384 1.00 40.53 168 ASN A N 1
ATOM 1345 C CA . ASN A 1 168 ? 44.356 -29.992 -41.961 1.00 40.53 168 ASN A CA 1
ATOM 1346 C C . ASN A 1 168 ? 44.332 -30.263 -43.467 1.00 40.53 168 ASN A C 1
ATOM 1348 O O . ASN A 1 168 ? 43.934 -31.335 -43.921 1.00 40.53 168 ASN A O 1
ATOM 1352 N N . ASP A 1 169 ? 44.793 -29.244 -44.179 1.00 45.94 169 ASP A N 1
ATOM 1353 C CA . ASP A 1 169 ? 45.227 -29.194 -45.565 1.00 45.94 169 ASP A CA 1
ATOM 1354 C C . ASP A 1 169 ? 45.923 -30.469 -46.061 1.00 45.94 169 ASP A C 1
ATOM 1356 O O . ASP A 1 169 ? 47.028 -30.800 -45.633 1.00 45.94 169 ASP A O 1
ATOM 1360 N N . GLU A 1 170 ? 45.336 -31.122 -47.062 1.00 44.69 170 GLU A N 1
ATOM 1361 C CA . GLU A 1 170 ? 46.079 -32.026 -47.938 1.00 44.69 170 GLU A CA 1
ATOM 1362 C C . GLU A 1 170 ? 45.439 -32.050 -49.332 1.00 44.69 170 GLU A C 1
ATOM 1364 O O . GLU A 1 170 ? 44.571 -32.870 -49.607 1.00 44.69 170 GLU A O 1
ATOM 1369 N N . GLN A 1 171 ? 45.833 -31.111 -50.208 1.00 39.62 171 GLN A N 1
ATOM 1370 C CA . GLN A 1 171 ? 45.858 -31.300 -51.670 1.00 39.62 171 GLN A CA 1
ATOM 1371 C C . GLN A 1 171 ? 46.488 -30.097 -52.396 1.00 39.62 171 GLN A C 1
ATOM 1373 O O . GLN A 1 171 ? 45.807 -29.160 -52.798 1.00 39.62 171 GLN A O 1
ATOM 1378 N N . ALA A 1 172 ? 47.804 -30.158 -52.620 1.00 3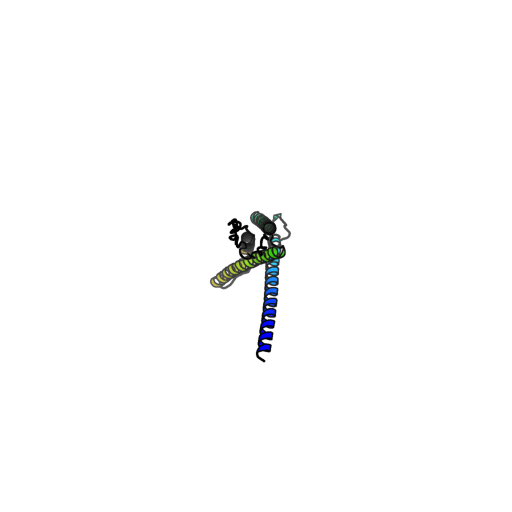7.66 172 ALA A N 1
ATOM 1379 C CA . ALA A 1 172 ? 48.475 -29.500 -53.748 1.00 37.66 172 ALA A CA 1
ATOM 1380 C C . ALA A 1 172 ? 49.863 -30.131 -53.960 1.00 37.66 172 ALA A C 1
ATOM 1382 O O . ALA A 1 172 ? 50.892 -29.563 -53.599 1.00 37.66 172 ALA A O 1
ATOM 1383 N N . GLN A 1 173 ? 49.897 -31.342 -54.519 1.00 39.72 173 GLN A N 1
ATOM 1384 C CA . GLN A 1 173 ? 51.137 -31.980 -54.961 1.00 39.72 173 GLN A CA 1
ATOM 1385 C C . GLN A 1 173 ? 51.337 -31.680 -56.452 1.00 39.72 173 GLN A C 1
ATOM 1387 O O . GLN A 1 173 ? 50.723 -32.300 -57.318 1.00 39.72 173 GLN A O 1
ATOM 1392 N N . THR A 1 174 ? 52.186 -30.700 -56.750 1.00 39.34 174 THR A N 1
ATOM 1393 C CA . THR A 1 174 ? 52.693 -30.423 -58.101 1.00 39.34 174 THR A CA 1
ATOM 1394 C C . THR A 1 174 ? 54.008 -31.190 -58.278 1.00 39.34 174 THR A C 1
ATOM 1396 O O . THR A 1 174 ? 54.936 -30.937 -57.507 1.00 39.34 174 THR A O 1
ATOM 1399 N N . PRO A 1 175 ? 54.160 -32.113 -59.245 1.00 44.41 175 PRO A N 1
ATOM 1400 C CA . PRO A 1 175 ? 55.457 -32.723 -59.508 1.00 44.41 175 PRO A CA 1
ATOM 1401 C C . PRO A 1 175 ? 56.319 -31.799 -60.383 1.00 44.41 175 PRO A C 1
ATOM 1403 O O . PRO A 1 175 ? 55.871 -31.289 -61.410 1.00 44.41 175 PRO A O 1
ATOM 1406 N N . ALA A 1 176 ? 57.566 -31.580 -59.960 1.00 50.91 176 ALA A N 1
ATOM 1407 C CA . ALA A 1 176 ? 58.587 -30.842 -60.702 1.00 50.91 176 ALA A CA 1
ATOM 1408 C C . ALA A 1 176 ? 59.095 -31.642 -61.925 1.00 50.91 176 ALA A C 1
ATOM 1410 O O . ALA A 1 176 ? 59.135 -32.874 -61.869 1.00 50.91 176 ALA A O 1
ATOM 1411 N N . PRO A 1 177 ? 59.520 -30.983 -63.021 1.00 47.62 177 PRO A N 1
ATOM 1412 C CA . PRO A 1 177 ? 60.034 -31.667 -64.200 1.00 47.62 177 PRO A CA 1
ATOM 1413 C C . PRO A 1 177 ? 61.487 -32.127 -64.001 1.00 47.62 177 PRO A C 1
ATOM 1415 O O . PRO A 1 177 ? 62.343 -31.380 -63.528 1.00 47.62 177 PRO A O 1
ATOM 1418 N N . VAL A 1 178 ? 61.760 -33.369 -64.401 1.00 54.59 178 VAL A N 1
ATOM 1419 C CA . VAL A 1 178 ? 63.092 -33.989 -64.436 1.00 54.59 178 VAL A CA 1
ATOM 1420 C C . VAL A 1 178 ? 63.874 -33.442 -65.637 1.00 54.59 178 VAL A C 1
ATOM 1422 O O . VAL A 1 178 ? 63.425 -33.567 -66.775 1.00 54.59 178 VAL A O 1
ATOM 1425 N N . LEU A 1 179 ? 65.048 -32.850 -65.395 1.00 54.38 179 LEU A N 1
ATOM 1426 C CA . LEU A 1 179 ? 66.016 -32.496 -66.442 1.00 54.38 179 LEU A CA 1
ATOM 1427 C C . LEU A 1 179 ? 66.860 -33.730 -66.830 1.00 54.38 179 LEU A C 1
ATOM 1429 O O . LEU A 1 179 ? 67.273 -34.478 -65.940 1.00 54.38 179 LEU A O 1
ATOM 1433 N N . PRO A 1 180 ? 67.142 -33.954 -68.128 1.00 49.06 180 PRO A N 1
ATOM 1434 C CA . PRO A 1 180 ? 67.896 -35.112 -68.595 1.00 49.06 180 PRO A CA 1
ATOM 1435 C C . PRO A 1 180 ? 69.407 -34.918 -68.410 1.00 49.06 180 PRO A C 1
ATOM 1437 O O . PRO A 1 180 ? 69.945 -33.840 -68.662 1.00 49.06 180 PRO A O 1
ATOM 1440 N N . GLN A 1 181 ? 70.097 -35.983 -67.997 1.00 46.25 181 GLN A N 1
ATOM 1441 C CA . GLN A 1 181 ? 71.558 -36.035 -67.957 1.00 46.25 181 GLN A CA 1
ATOM 1442 C C . GLN A 1 181 ? 72.124 -36.174 -69.377 1.00 46.25 181 GLN A C 1
ATOM 1444 O O . GLN A 1 181 ? 71.727 -37.069 -70.124 1.00 46.25 181 GLN A O 1
ATOM 1449 N N . SER A 1 182 ? 73.045 -35.281 -69.740 1.00 48.22 182 SER A N 1
ATOM 1450 C CA . SER A 1 182 ? 73.867 -35.376 -70.945 1.00 48.22 182 SER A CA 1
ATOM 1451 C C . SER A 1 182 ? 75.052 -36.319 -70.723 1.00 48.22 182 SER A C 1
ATOM 1453 O O . SER A 1 182 ? 75.694 -36.260 -69.673 1.00 48.22 182 SER A O 1
ATOM 1455 N N . ILE A 1 183 ? 75.306 -37.149 -71.737 1.00 49.09 183 ILE A N 1
ATOM 1456 C CA . ILE A 1 183 ? 76.487 -38.005 -71.944 1.00 49.09 183 ILE A CA 1
ATOM 1457 C C . ILE A 1 183 ? 77.736 -37.144 -72.154 1.00 49.09 183 ILE A C 1
ATOM 1459 O O . ILE A 1 183 ? 77.602 -36.100 -72.833 1.00 49.09 183 ILE A O 1
#

Radius of gyration: 33.66 Å; chains: 1; bounding box: 106×54×97 Å

Sequence (183 aa):
MKPLLNTLDIILGHFVRGLITFFLYVFIGLLAAASLLLIPISFFEYNSGIADLDLAEIGLFILLLATVWRFYNRCQHVALTWWQGLKRFALAVAVAELIYTFIYFHIVHFVISEQGEIGVAFFERNTDLEIFTSVLFSIVAIYAATPLPSLVKDKEPELIDAPQSSFNDEQAQTPAPVLPQSI

Organism: Pseudoalteromonas ulvae (NCBI:txid107327)